Protein AF-A0A4S2TS08-F1 (afdb_monomer_lite)

Secondary structure (DSSP, 8-state):
--HHHHHHHHHHHHHHHHHHHHHHHHHHHHHHHHHHHHHHHHHHHHHHHHHHHHHHHHHHHHHHHIIIIIHHHHHHHHHTS-HHHHHHHHHHHHHHHHHHHHHHHHHHHHHHHHHHHHHHHHHHHHHHHHHHHHIIIIIS-HHHHHHHHHHHHHHHHHHHHHHHHHHHHHHHHHHHHHHHHHHHHH--TTSSPPPPP-----------SSHHHHHHHHTTT-------

Sequence (228 aa):
MTRKDSVRLAAENARESMRHAAEVVAPYAETAKDAAVHYAQEANERLAPKVSYAAGEAARQARTTYDSHLQPRLKAARAHVPPPVDRAATTAVHQTRRVARQAADYTQPRLESALAAAQPMAEEAASRSAAALAALRGQVTAKEVQRLVRKHERRARAGRLLKGIAVAGLVAGAAYAAWKWWDQQSNPDWLVEPPAATEPGRDAESASFDDELAAKENEAGSNGEPQV

Radius of gyration: 40.98 Å; chains: 1; bounding box: 99×108×85 Å

Foldseek 3Di:
DDPVVVVVVVVVVVVVVVVVVCVVCVVVVVVVLVVLVVVVVVVCVVCVVVVVVVVVVVVVVVVVCCVPPVVVVVVVVVVPDDPVVVVVVVVVVVVVVVVVVVVCVVCVVVVVVVVVVCVVVVSVVSVVVVVVVVCVVPPPDPVNVVVVCVVVVVVVVVVVVVVVVVVVVVVVVVVVVVVVVVVCVPDDPPPDDDPDDDDDDDDDDDDDPPPVVVVVVVVPDPPDDDDD

Structure (mmCIF, N/CA/C/O backbone):
data_AF-A0A4S2TS08-F1
#
_entry.id   AF-A0A4S2TS08-F1
#
loop_
_atom_site.group_PDB
_atom_site.id
_atom_site.type_symbol
_atom_site.label_atom_id
_atom_site.label_alt_id
_atom_site.label_comp_id
_atom_site.label_asym_id
_atom_site.label_entity_id
_atom_site.label_seq_id
_atom_site.pdbx_PDB_ins_code
_atom_site.Cartn_x
_atom_site.Cartn_y
_atom_site.Cartn_z
_atom_site.occupancy
_atom_site.B_iso_or_equiv
_atom_site.auth_seq_id
_atom_site.auth_comp_id
_atom_site.auth_asym_id
_atom_site.auth_atom_id
_atom_site.pdbx_PDB_model_num
ATOM 1 N N . MET A 1 1 ? -13.049 26.696 53.168 1.00 49.88 1 MET A N 1
ATOM 2 C CA . MET A 1 1 ? -13.006 25.913 51.911 1.00 49.88 1 MET A CA 1
ATOM 3 C C . MET A 1 1 ? -13.251 26.853 50.748 1.00 49.88 1 MET A C 1
ATOM 5 O O . MET A 1 1 ? -14.256 27.555 50.766 1.00 49.88 1 MET A O 1
ATOM 9 N N . THR A 1 2 ? -12.333 26.931 49.785 1.00 71.69 2 THR A N 1
ATOM 10 C CA . THR A 1 2 ? -12.495 27.813 48.618 1.00 71.69 2 THR A CA 1
ATOM 11 C C . THR A 1 2 ? -13.146 27.056 47.455 1.00 71.69 2 THR A C 1
ATOM 13 O O . THR A 1 2 ? -13.045 25.834 47.367 1.00 71.69 2 THR A O 1
ATOM 16 N N . ARG A 1 3 ? -13.797 27.765 46.517 1.00 65.62 3 ARG A N 1
ATOM 17 C CA . ARG A 1 3 ? -14.370 27.159 45.291 1.00 65.62 3 ARG A CA 1
ATOM 18 C C . ARG A 1 3 ? -13.347 26.374 44.453 1.00 65.62 3 ARG A C 1
ATOM 20 O O . ARG A 1 3 ? -13.743 25.503 43.690 1.00 65.62 3 ARG A O 1
ATOM 27 N N . LYS A 1 4 ? -12.048 26.682 44.551 1.00 76.44 4 LYS A N 1
ATOM 28 C CA . LYS A 1 4 ? -10.994 25.931 43.845 1.00 76.44 4 LYS A CA 1
ATOM 29 C C . LYS A 1 4 ? -10.790 24.541 44.445 1.00 76.44 4 LYS A C 1
ATOM 31 O O . LYS A 1 4 ? -10.584 23.590 43.695 1.00 76.44 4 LYS A O 1
ATOM 36 N N . ASP A 1 5 ? -10.905 24.423 45.764 1.00 74.94 5 ASP A N 1
ATOM 37 C CA . ASP A 1 5 ? -10.703 23.158 46.470 1.00 74.94 5 ASP A CA 1
ATOM 38 C C . ASP A 1 5 ? -11.829 22.171 46.149 1.00 74.94 5 ASP A C 1
ATOM 40 O O . ASP A 1 5 ? -11.564 21.000 45.900 1.00 74.94 5 ASP A O 1
ATOM 44 N N . SER A 1 6 ? -13.077 22.646 46.037 1.00 74.94 6 SER A N 1
ATOM 45 C CA . SER A 1 6 ? -14.214 21.792 45.667 1.00 74.94 6 SER A CA 1
ATOM 46 C C . SER A 1 6 ? -14.142 21.284 44.224 1.00 74.94 6 SER A C 1
ATOM 48 O O . SER A 1 6 ? -14.472 20.129 43.968 1.00 74.94 6 SER A O 1
ATOM 50 N N . VAL A 1 7 ? -13.674 22.107 43.279 1.00 76.81 7 VAL A N 1
ATOM 51 C CA . VAL A 1 7 ? -13.483 21.689 41.877 1.00 76.81 7 VAL A CA 1
ATOM 52 C C . VAL A 1 7 ? -12.367 20.652 41.763 1.00 76.81 7 VAL A C 1
ATOM 54 O O . VAL A 1 7 ? -12.502 19.682 41.019 1.00 76.81 7 VAL A O 1
ATOM 57 N N . ARG A 1 8 ? -11.279 20.824 42.518 1.00 79.44 8 ARG A N 1
ATOM 58 C CA . ARG A 1 8 ? -10.159 19.879 42.521 1.00 79.44 8 ARG A CA 1
ATOM 59 C C . ARG A 1 8 ? -10.557 18.536 43.138 1.00 79.44 8 ARG A C 1
ATOM 61 O O . ARG A 1 8 ? -10.271 17.502 42.547 1.00 79.44 8 ARG A O 1
ATOM 68 N N . LEU A 1 9 ? -11.310 18.566 44.237 1.00 82.25 9 LEU A N 1
ATOM 69 C CA . LEU A 1 9 ? -11.831 17.368 44.897 1.00 82.25 9 LEU A CA 1
ATOM 70 C C . LEU A 1 9 ? -12.859 16.627 44.022 1.00 82.25 9 LEU A C 1
ATOM 72 O O . LEU A 1 9 ? -12.845 15.403 43.936 1.00 82.25 9 LEU A O 1
ATOM 76 N N . ALA A 1 10 ? -13.712 17.362 43.299 1.00 79.62 10 ALA A N 1
ATOM 77 C CA . ALA A 1 10 ? -14.633 16.773 42.328 1.00 79.62 10 ALA A CA 1
ATOM 78 C C . ALA A 1 10 ? -13.895 16.119 41.146 1.00 79.62 10 ALA A C 1
ATOM 80 O O . ALA A 1 10 ? -14.295 15.051 40.686 1.00 79.62 10 ALA A O 1
ATOM 81 N N . ALA A 1 11 ? -12.807 16.730 40.667 1.00 79.75 11 ALA A N 1
ATOM 82 C CA . ALA A 1 11 ? -11.979 16.159 39.606 1.00 79.75 11 ALA A CA 1
ATOM 83 C C . ALA A 1 11 ? -11.215 14.904 40.065 1.00 79.75 11 ALA A C 1
ATOM 85 O O . ALA A 1 11 ? -11.062 13.964 39.285 1.00 79.75 11 ALA A O 1
ATOM 86 N N . GLU A 1 12 ? -10.754 14.870 41.316 1.00 81.94 12 GLU A N 1
ATOM 87 C CA . GLU A 1 12 ? -10.102 13.694 41.905 1.00 81.94 12 GLU A CA 1
ATOM 88 C C . GLU A 1 12 ? -11.093 12.536 42.090 1.00 81.94 12 GLU A C 1
ATOM 90 O O . GLU A 1 12 ? -10.836 11.447 41.577 1.00 81.94 12 GLU A O 1
ATOM 95 N N . ASN A 1 13 ? -12.287 12.789 42.636 1.00 78.31 13 ASN A N 1
ATOM 96 C CA . ASN A 1 13 ? -13.349 11.775 42.734 1.00 78.31 13 ASN A CA 1
ATOM 97 C C . ASN A 1 13 ? -13.824 11.269 41.357 1.00 78.31 13 ASN A C 1
ATOM 99 O O . ASN A 1 13 ? -14.124 10.085 41.174 1.00 78.31 13 ASN A O 1
ATOM 103 N N . ALA A 1 14 ? -13.876 12.146 40.349 1.00 78.38 14 ALA A N 1
ATOM 104 C CA . ALA A 1 14 ? -14.186 11.746 38.977 1.00 78.38 14 ALA A CA 1
ATOM 105 C C . ALA A 1 14 ? -13.101 10.829 38.384 1.00 78.38 14 ALA A C 1
ATOM 107 O O . ALA A 1 14 ? -13.414 9.868 37.686 1.00 78.38 14 ALA A O 1
ATOM 108 N N . ARG A 1 15 ? -11.820 11.080 38.680 1.00 81.25 15 ARG A N 1
ATOM 109 C CA . ARG A 1 15 ? -10.723 10.193 38.255 1.00 81.25 15 ARG A CA 1
ATOM 110 C C . ARG A 1 15 ? -10.761 8.846 38.964 1.00 81.25 15 ARG A C 1
ATOM 112 O O . ARG A 1 15 ? -10.475 7.831 38.334 1.00 81.25 15 ARG A O 1
ATOM 119 N N . GLU A 1 16 ? -11.112 8.832 40.241 1.00 83.69 16 GLU A N 1
ATOM 120 C CA . GLU A 1 16 ? -11.189 7.606 41.033 1.00 83.69 16 GLU A CA 1
ATOM 121 C C . GLU A 1 16 ? -12.351 6.711 40.588 1.00 83.69 16 GLU A C 1
ATOM 123 O O . GLU A 1 16 ? -12.152 5.525 40.334 1.00 83.69 16 GLU A O 1
ATOM 128 N N . SER A 1 17 ? -13.528 7.290 40.331 1.00 75.56 17 SER A N 1
ATOM 129 C CA . SER A 1 17 ? -14.659 6.556 39.740 1.00 75.56 17 SER A CA 1
ATOM 130 C C . SER A 1 17 ? -14.366 6.031 38.329 1.00 75.56 17 SER A C 1
ATOM 132 O O . SER A 1 17 ? -14.765 4.915 38.002 1.00 75.56 17 SER A O 1
ATOM 134 N N . MET A 1 18 ? -13.622 6.778 37.503 1.00 75.31 18 MET A N 1
ATOM 135 C CA . MET A 1 18 ? -13.158 6.288 36.198 1.00 75.31 18 MET A CA 1
ATOM 136 C C . MET A 1 18 ? -12.172 5.123 36.321 1.00 75.31 18 MET A C 1
ATOM 138 O O . MET A 1 18 ? -12.291 4.162 35.565 1.00 75.31 18 MET A O 1
ATOM 142 N N . ARG A 1 19 ? -11.215 5.183 37.258 1.00 82.38 19 ARG A N 1
ATOM 143 C CA . ARG A 1 19 ? -10.290 4.068 37.520 1.00 82.38 19 ARG A CA 1
ATOM 144 C C . ARG A 1 19 ? -11.036 2.827 37.980 1.00 82.38 19 ARG A C 1
ATOM 146 O O . ARG A 1 19 ? -10.820 1.763 37.417 1.00 82.38 19 ARG A O 1
ATOM 153 N N . HIS A 1 20 ? -11.969 2.983 38.912 1.00 78.31 20 HIS A N 1
ATOM 154 C CA . HIS A 1 20 ? -12.740 1.861 39.426 1.00 78.31 20 HIS A CA 1
ATOM 155 C C . HIS A 1 20 ? -13.649 1.245 38.350 1.00 78.31 20 HIS A C 1
ATOM 157 O O . HIS A 1 20 ? -13.726 0.029 38.213 1.00 78.31 20 HIS A O 1
ATOM 163 N N . ALA A 1 21 ? -14.270 2.071 37.501 1.00 75.00 21 ALA A N 1
ATOM 164 C CA . ALA A 1 21 ? -15.015 1.582 36.343 1.00 75.00 21 ALA A CA 1
ATOM 165 C C . ALA A 1 21 ? -14.111 0.853 35.332 1.00 75.00 21 ALA A C 1
ATOM 167 O O . ALA A 1 21 ? -14.523 -0.153 34.759 1.00 75.00 21 ALA A O 1
ATOM 168 N N . ALA A 1 22 ? -12.880 1.327 35.123 1.00 76.50 22 ALA A N 1
ATOM 169 C CA . ALA A 1 22 ? -11.913 0.660 34.258 1.00 76.50 22 ALA A CA 1
ATOM 170 C C . ALA A 1 22 ? -11.452 -0.687 34.835 1.00 76.50 22 ALA A C 1
ATOM 172 O O . ALA A 1 22 ? -11.380 -1.656 34.091 1.00 76.50 22 ALA A O 1
ATOM 173 N N . GLU A 1 23 ? -11.210 -0.778 36.143 1.00 79.75 23 GLU A N 1
ATOM 174 C CA . GLU A 1 23 ? -10.859 -2.029 36.831 1.00 79.75 23 GLU A CA 1
ATOM 175 C C . GLU A 1 23 ? -11.984 -3.069 36.742 1.00 79.75 23 GLU A C 1
ATOM 177 O O . GLU A 1 23 ? -11.724 -4.242 36.490 1.00 79.75 23 GLU A O 1
ATOM 182 N N . VAL A 1 24 ? -13.244 -2.638 36.866 1.00 82.44 24 VAL A N 1
ATOM 183 C CA . VAL A 1 24 ? -14.417 -3.521 36.745 1.00 82.44 24 VAL A CA 1
ATOM 184 C C . VAL A 1 24 ? -14.630 -4.003 35.302 1.00 82.44 24 VAL A C 1
ATOM 186 O O . VAL A 1 24 ? -15.103 -5.119 35.084 1.00 82.44 24 VAL A O 1
ATOM 189 N N . VAL A 1 25 ? -14.278 -3.186 34.304 1.00 75.31 25 VAL A N 1
ATOM 190 C CA . VAL A 1 25 ? -14.441 -3.516 32.875 1.00 75.31 25 VAL A CA 1
ATOM 191 C C . VAL A 1 25 ? -13.228 -4.253 32.296 1.00 75.31 25 VAL A C 1
ATOM 193 O O . VAL A 1 25 ? -13.390 -5.002 31.333 1.00 75.31 25 VAL A O 1
ATOM 196 N N . ALA A 1 26 ? -12.039 -4.104 32.886 1.00 78.38 26 ALA A N 1
ATOM 197 C CA . ALA A 1 26 ? -10.801 -4.753 32.456 1.00 78.38 26 ALA A CA 1
ATOM 198 C C . ALA A 1 26 ? -10.947 -6.260 32.140 1.00 78.38 26 ALA A C 1
ATOM 200 O O . ALA A 1 26 ? -10.594 -6.636 31.021 1.00 78.38 26 ALA A O 1
ATOM 201 N N . PRO A 1 27 ? -11.544 -7.111 33.005 1.00 81.44 27 PRO A N 1
ATOM 202 C CA . PRO A 1 27 ? -11.673 -8.544 32.709 1.00 81.44 27 PRO A CA 1
ATOM 203 C C . PRO A 1 27 ? -12.616 -8.842 31.526 1.00 81.44 27 PRO A C 1
ATOM 205 O O . PRO A 1 27 ? -12.439 -9.816 30.793 1.00 81.44 27 PRO A O 1
ATOM 208 N N . TYR A 1 28 ? -13.611 -7.988 31.280 1.00 69.88 28 TYR A N 1
ATOM 209 C CA . TYR A 1 28 ? -14.512 -8.132 30.132 1.00 69.88 28 TYR A CA 1
ATOM 210 C C . TYR A 1 28 ? -13.878 -7.633 28.829 1.00 69.88 28 TYR A C 1
ATOM 212 O O . TYR A 1 28 ? -14.127 -8.187 27.759 1.00 69.88 28 TYR A O 1
ATOM 220 N N . ALA A 1 29 ? -13.040 -6.599 28.905 1.00 76.12 29 ALA A N 1
ATOM 221 C CA . ALA A 1 29 ? -12.264 -6.132 27.763 1.00 76.12 29 ALA A CA 1
ATOM 222 C C . ALA A 1 29 ? -11.203 -7.165 27.343 1.00 76.12 29 ALA A C 1
ATOM 224 O O . ALA A 1 29 ? -10.996 -7.375 26.149 1.00 76.12 29 ALA A O 1
ATOM 225 N N . GLU A 1 30 ? -10.581 -7.838 28.313 1.00 75.88 30 GLU A N 1
ATOM 226 C CA . GLU A 1 30 ? -9.600 -8.903 28.088 1.00 75.88 30 GLU A CA 1
ATOM 227 C C . GLU A 1 30 ? -10.233 -10.122 27.398 1.00 75.88 30 GLU A C 1
ATOM 229 O O . GLU A 1 30 ? -9.793 -10.523 26.324 1.00 75.88 30 GLU A O 1
ATOM 234 N N . THR A 1 31 ? -11.365 -10.621 27.904 1.00 77.94 31 THR A N 1
ATOM 235 C CA . THR A 1 31 ? -12.089 -11.742 27.266 1.00 77.94 31 THR A CA 1
ATOM 236 C C . THR A 1 31 ? -12.602 -11.416 25.857 1.00 77.94 31 THR A C 1
ATOM 238 O O . THR A 1 31 ? -12.563 -12.265 24.962 1.00 77.94 31 THR A O 1
ATOM 241 N N . ALA A 1 32 ? -13.049 -10.180 25.612 1.00 74.50 32 ALA A N 1
ATOM 242 C CA . ALA A 1 32 ? -13.428 -9.734 24.271 1.00 74.50 32 ALA A CA 1
ATOM 243 C C . ALA A 1 32 ? -12.223 -9.658 23.315 1.00 74.50 32 ALA A C 1
ATOM 245 O O . ALA A 1 32 ? -12.359 -9.964 22.126 1.00 74.50 32 ALA A O 1
ATOM 246 N N . L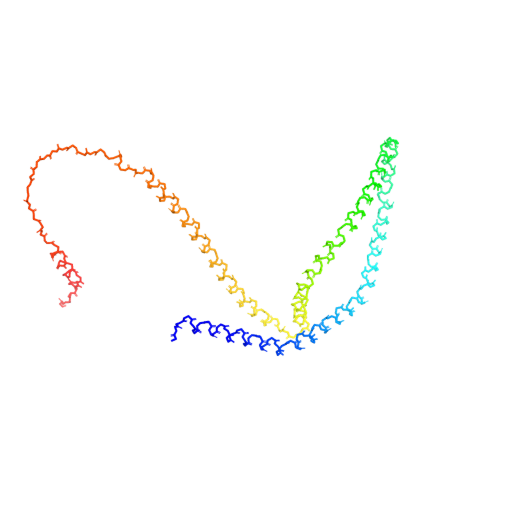YS A 1 33 ? -11.044 -9.274 23.824 1.00 73.25 33 LYS A N 1
ATOM 247 C CA . LYS A 1 33 ? -9.791 -9.258 23.061 1.00 73.25 33 LYS A CA 1
ATOM 248 C C . LYS A 1 33 ? -9.381 -10.671 22.659 1.00 73.25 33 LYS A C 1
ATOM 250 O O . LYS A 1 33 ? -9.111 -10.895 21.480 1.00 73.25 33 LYS A O 1
ATOM 255 N N . ASP A 1 34 ? -9.417 -11.620 23.587 1.00 79.69 34 ASP A N 1
ATOM 256 C CA . ASP A 1 34 ? -9.055 -13.014 23.314 1.00 79.69 34 ASP A CA 1
ATOM 257 C C . ASP A 1 34 ? -9.964 -13.640 22.251 1.00 79.69 34 ASP A C 1
ATOM 259 O O . ASP A 1 34 ? -9.485 -14.272 21.306 1.00 79.69 34 ASP A O 1
ATOM 263 N N . ALA A 1 35 ? -11.274 -13.381 22.326 1.00 75.12 35 ALA A N 1
ATOM 264 C CA . ALA A 1 35 ? -12.217 -13.821 21.302 1.00 75.12 35 ALA A CA 1
ATOM 265 C C . ALA A 1 35 ? -11.907 -13.202 19.927 1.00 75.12 35 ALA A C 1
ATOM 267 O O . ALA A 1 35 ? -11.942 -13.894 18.908 1.00 75.12 35 ALA A O 1
ATOM 268 N N . ALA A 1 36 ? -11.574 -11.909 19.874 1.00 73.94 36 ALA A N 1
ATOM 269 C CA . ALA A 1 36 ? -11.224 -11.236 18.625 1.00 73.94 36 ALA A CA 1
ATOM 270 C C . ALA A 1 36 ? -9.938 -11.800 18.000 1.00 73.94 36 ALA A C 1
ATOM 272 O O . ALA A 1 36 ? -9.902 -12.031 16.789 1.00 73.94 36 ALA A O 1
ATOM 273 N N . VAL A 1 37 ? -8.909 -12.063 18.813 1.00 83.94 37 VAL A N 1
ATOM 274 C CA . VAL A 1 37 ? -7.661 -12.697 18.362 1.00 83.94 37 VAL A CA 1
ATOM 275 C C . VAL A 1 37 ? -7.942 -14.097 17.818 1.00 83.94 37 VAL A C 1
ATOM 277 O O . VAL A 1 37 ? -7.502 -14.412 16.712 1.00 83.94 37 VAL A O 1
ATOM 280 N N . HIS A 1 38 ? -8.741 -14.893 18.532 1.00 78.12 38 HIS A N 1
ATOM 281 C CA . HIS A 1 38 ? -9.121 -16.240 18.110 1.00 78.12 38 HIS A CA 1
ATOM 282 C C . HIS A 1 38 ? -9.841 -16.238 16.750 1.00 78.12 38 HIS A C 1
ATOM 284 O O . HIS A 1 38 ? -9.455 -16.962 15.832 1.00 78.12 38 HIS A O 1
ATOM 290 N N . TYR A 1 39 ? -10.850 -15.378 16.565 1.00 77.38 39 TYR A N 1
ATOM 291 C CA . TYR A 1 39 ? -11.568 -15.296 15.287 1.00 77.38 39 TYR A CA 1
ATOM 292 C C . TYR A 1 39 ? -10.708 -14.746 14.144 1.00 77.38 39 TYR A C 1
ATOM 294 O O . TYR A 1 39 ? -10.875 -15.160 12.995 1.00 77.38 39 TYR A O 1
ATOM 302 N N . ALA A 1 40 ? -9.787 -13.823 14.430 1.00 81.50 40 ALA A N 1
ATOM 303 C CA . ALA A 1 40 ? -8.856 -13.312 13.429 1.00 81.50 40 ALA A CA 1
ATOM 304 C C . ALA A 1 40 ? -7.872 -14.396 12.962 1.00 81.50 40 ALA A C 1
ATOM 306 O O . ALA A 1 40 ? -7.597 -14.498 11.765 1.00 81.50 40 ALA A O 1
ATOM 307 N N . GLN A 1 41 ? -7.377 -15.226 13.885 1.00 83.75 41 GLN A N 1
ATOM 308 C CA . GLN A 1 41 ? -6.526 -16.373 13.567 1.00 83.75 41 GLN A CA 1
ATOM 309 C C . GLN A 1 41 ? -7.280 -17.401 12.719 1.00 83.75 41 GLN A C 1
ATOM 311 O O . GLN A 1 41 ? -6.810 -17.733 11.633 1.00 83.75 41 GLN A O 1
ATOM 316 N N . GLU A 1 42 ? -8.492 -17.798 13.118 1.00 88.56 42 GLU A N 1
ATOM 317 C CA . GLU A 1 42 ? -9.312 -18.752 12.354 1.00 88.56 42 GLU A CA 1
ATOM 318 C C . GLU A 1 42 ? -9.642 -18.230 10.940 1.00 88.56 42 GLU A C 1
ATOM 320 O O . GLU A 1 42 ? -9.620 -18.969 9.948 1.00 88.56 42 GLU A O 1
ATOM 325 N N . ALA A 1 43 ? -9.921 -16.928 10.811 1.00 85.19 43 ALA A N 1
ATOM 326 C CA . ALA A 1 43 ? -10.135 -16.297 9.514 1.00 85.19 43 ALA A CA 1
ATOM 327 C C . ALA A 1 43 ? -8.864 -16.324 8.654 1.00 85.19 43 ALA A C 1
ATOM 329 O O . ALA A 1 43 ? -8.931 -16.671 7.471 1.00 85.19 43 ALA A O 1
ATOM 330 N N . ASN A 1 44 ? -7.708 -15.998 9.237 1.00 83.94 44 ASN A N 1
ATOM 331 C CA . ASN A 1 44 ? -6.428 -16.042 8.540 1.00 83.94 44 ASN A CA 1
ATOM 332 C C . ASN A 1 44 ? -6.066 -17.460 8.103 1.00 83.94 44 ASN A C 1
ATOM 334 O O . ASN A 1 44 ? -5.665 -17.637 6.960 1.00 83.94 44 ASN A O 1
ATOM 338 N N . GLU A 1 45 ? -6.271 -18.478 8.932 1.00 91.75 45 GLU A N 1
ATOM 339 C CA . GLU A 1 45 ? -6.010 -19.875 8.565 1.00 91.75 45 GLU A CA 1
ATOM 340 C C . GLU A 1 45 ? -6.831 -20.319 7.347 1.00 91.75 45 GLU A C 1
ATOM 342 O O . GLU A 1 45 ? -6.329 -21.020 6.466 1.00 91.75 45 GLU A O 1
ATOM 347 N N . ARG A 1 46 ? -8.082 -19.856 7.235 1.00 90.44 46 ARG A N 1
ATOM 348 C CA . ARG A 1 46 ? -8.951 -20.170 6.087 1.00 90.44 46 ARG A CA 1
ATOM 349 C C . ARG A 1 46 ? -8.648 -19.345 4.840 1.00 90.44 46 ARG A C 1
ATOM 351 O O . ARG A 1 46 ? -8.882 -19.816 3.722 1.00 90.44 46 ARG A O 1
ATOM 358 N N . LEU A 1 47 ? -8.198 -18.103 5.010 1.00 90.50 47 LEU A N 1
ATOM 359 C CA . LEU A 1 47 ? -7.985 -17.163 3.907 1.00 90.50 47 LEU A CA 1
ATOM 360 C C . LEU A 1 47 ? -6.556 -17.194 3.367 1.00 90.50 47 LEU A C 1
ATOM 362 O O . LEU A 1 47 ? -6.383 -17.086 2.154 1.00 90.50 47 LEU A O 1
ATOM 366 N N . ALA A 1 48 ? -5.550 -17.403 4.215 1.00 90.12 48 ALA A N 1
ATOM 367 C CA . ALA A 1 48 ? -4.142 -17.464 3.836 1.00 90.12 48 ALA A CA 1
ATOM 368 C C . ALA A 1 48 ? -3.869 -18.386 2.633 1.00 90.12 48 ALA A C 1
ATOM 370 O O . ALA A 1 48 ? -3.254 -17.910 1.674 1.00 90.12 48 ALA A O 1
ATOM 371 N N . PRO A 1 49 ? -4.359 -19.646 2.586 1.00 91.31 49 PRO A N 1
ATOM 372 C CA . PRO A 1 49 ? -4.116 -20.513 1.434 1.00 91.31 49 PRO A CA 1
ATOM 373 C C . PRO A 1 49 ? -4.840 -20.042 0.165 1.00 91.31 49 PRO A C 1
ATOM 375 O O . PRO A 1 49 ? -4.345 -20.236 -0.942 1.00 91.31 49 PRO A O 1
ATOM 378 N N . LYS A 1 50 ? -6.003 -19.391 0.292 1.00 92.56 50 LYS A N 1
ATOM 379 C CA . LYS A 1 50 ? -6.744 -18.865 -0.867 1.00 92.56 50 LYS A CA 1
ATOM 380 C C . LYS A 1 50 ? -6.055 -17.646 -1.460 1.00 92.56 50 LYS A C 1
ATOM 382 O O . LYS A 1 50 ? -5.975 -17.519 -2.678 1.00 92.56 50 LYS A O 1
ATOM 387 N N . VAL A 1 51 ? -5.551 -16.763 -0.601 1.00 93.50 51 VAL A N 1
ATOM 388 C CA . VAL A 1 51 ? -4.815 -15.568 -1.017 1.00 93.50 51 VAL A CA 1
ATOM 389 C C . VAL A 1 51 ? -3.484 -15.961 -1.647 1.00 93.50 51 VAL A C 1
ATOM 391 O O . VAL A 1 51 ? -3.154 -15.437 -2.707 1.00 93.50 51 VAL A O 1
ATOM 394 N N . SER A 1 52 ? -2.747 -16.910 -1.064 1.00 91.00 52 SER A N 1
ATOM 395 C CA . SER A 1 52 ? -1.487 -17.385 -1.649 1.00 91.00 52 SER A CA 1
ATOM 396 C C . SER A 1 52 ? -1.706 -18.074 -2.997 1.00 91.00 52 SER A C 1
ATOM 398 O O . SER A 1 52 ? -0.962 -17.811 -3.941 1.00 91.00 52 SER A O 1
ATOM 400 N N . TYR A 1 53 ? -2.766 -18.878 -3.125 1.00 93.44 53 TYR A N 1
ATOM 401 C CA . TYR A 1 53 ? -3.159 -19.483 -4.394 1.00 93.44 53 TYR A CA 1
ATOM 402 C C . TYR A 1 53 ? -3.524 -18.425 -5.443 1.00 93.44 53 TYR A C 1
ATOM 404 O O . TYR A 1 53 ? -2.965 -18.427 -6.537 1.00 93.44 53 TYR A O 1
ATOM 412 N N . ALA A 1 54 ? -4.402 -17.476 -5.102 1.00 93.88 54 ALA A N 1
ATOM 413 C CA . ALA A 1 54 ? -4.809 -16.402 -6.007 1.00 93.88 54 ALA A CA 1
ATOM 414 C C . ALA A 1 54 ? -3.623 -15.519 -6.426 1.00 93.88 54 ALA A C 1
ATOM 416 O O . ALA A 1 54 ? -3.505 -15.154 -7.594 1.00 93.88 54 ALA A O 1
ATOM 417 N N . ALA A 1 55 ? -2.711 -15.217 -5.498 1.00 93.12 55 ALA A N 1
ATOM 418 C CA . ALA A 1 55 ? -1.479 -14.496 -5.793 1.00 93.12 55 ALA A CA 1
ATOM 419 C C . ALA A 1 55 ? -0.561 -15.299 -6.728 1.00 93.12 55 ALA A C 1
ATOM 421 O O . ALA A 1 55 ? 0.011 -14.738 -7.663 1.00 93.12 55 ALA A O 1
ATOM 422 N N . GLY A 1 56 ? -0.447 -16.613 -6.514 1.00 94.56 56 GLY A N 1
ATOM 423 C CA . GLY A 1 56 ? 0.306 -17.516 -7.382 1.00 94.56 56 GLY A CA 1
ATOM 424 C C . GLY A 1 56 ? -0.254 -17.565 -8.803 1.00 94.56 56 GLY A C 1
ATOM 425 O O . GLY A 1 56 ? 0.501 -17.446 -9.769 1.00 94.56 56 GLY A O 1
ATOM 426 N N . GLU A 1 57 ? -1.573 -17.670 -8.941 1.00 94.25 57 GLU A N 1
ATOM 427 C CA . GLU A 1 57 ? -2.253 -17.654 -10.238 1.00 94.25 57 GLU A CA 1
ATOM 428 C C . GLU A 1 57 ? -2.117 -16.296 -10.938 1.00 94.25 57 GLU A C 1
ATOM 430 O O . GLU A 1 57 ? -1.747 -16.247 -12.111 1.00 94.25 57 GLU A O 1
ATOM 435 N N . ALA A 1 58 ? -2.279 -15.183 -10.218 1.00 94.44 58 ALA A N 1
ATOM 436 C CA . ALA A 1 58 ? -2.047 -13.847 -10.768 1.00 94.44 58 ALA A CA 1
ATOM 437 C C . ALA A 1 58 ? -0.598 -13.666 -11.254 1.00 94.44 58 ALA A C 1
ATOM 439 O O . ALA A 1 58 ? -0.361 -13.108 -12.327 1.00 94.44 58 ALA A O 1
ATOM 440 N N . ALA A 1 59 ? 0.386 -14.185 -10.513 1.00 94.12 59 ALA A N 1
ATOM 441 C CA . ALA A 1 59 ? 1.787 -14.155 -10.923 1.00 94.12 59 ALA A CA 1
ATOM 442 C C . ALA A 1 59 ? 2.038 -14.998 -12.186 1.00 94.12 59 ALA A C 1
ATOM 444 O O . ALA A 1 59 ? 2.765 -14.570 -13.087 1.00 94.12 59 ALA A O 1
ATOM 445 N N . ARG A 1 60 ? 1.412 -16.177 -12.291 1.00 95.25 60 ARG A N 1
ATOM 446 C CA . ARG A 1 60 ? 1.467 -17.020 -13.498 1.00 95.25 60 ARG A CA 1
ATOM 447 C C . ARG A 1 60 ? 0.822 -16.328 -14.695 1.00 95.25 60 ARG A C 1
ATOM 449 O O . ARG A 1 60 ? 1.395 -16.335 -15.784 1.00 95.25 60 ARG A O 1
ATOM 456 N N . GLN A 1 61 ? -0.318 -15.677 -14.497 1.00 94.81 61 GLN A N 1
ATOM 457 C CA . GLN A 1 61 ? -0.996 -14.915 -15.541 1.00 94.81 61 GLN A CA 1
ATOM 458 C C . GLN A 1 61 ? -0.160 -13.715 -16.005 1.00 94.81 61 GLN A C 1
ATOM 460 O O . GLN A 1 61 ? -0.007 -13.482 -17.204 1.00 94.81 61 GLN A O 1
ATOM 465 N N . ALA A 1 62 ? 0.449 -12.979 -15.075 1.00 94.75 62 ALA A N 1
ATOM 466 C CA . ALA A 1 62 ? 1.352 -11.884 -15.413 1.00 94.75 62 ALA A CA 1
ATOM 467 C C . ALA A 1 62 ? 2.557 -12.385 -16.224 1.00 94.75 62 ALA A C 1
ATOM 469 O O . ALA A 1 62 ? 2.939 -11.761 -17.214 1.00 94.75 62 ALA A O 1
ATOM 470 N N . ARG A 1 63 ? 3.118 -13.542 -15.852 1.00 95.31 63 ARG A N 1
ATOM 471 C CA . ARG A 1 63 ? 4.236 -14.159 -16.573 1.00 95.31 63 ARG A CA 1
ATOM 472 C C . ARG A 1 63 ? 3.848 -14.604 -17.980 1.00 95.31 63 ARG A C 1
ATOM 474 O O . ARG A 1 63 ? 4.533 -14.249 -18.926 1.00 95.31 63 ARG A O 1
ATOM 481 N N . THR A 1 64 ? 2.730 -15.304 -18.139 1.00 96.06 64 THR A N 1
ATOM 482 C CA . THR A 1 64 ? 2.241 -15.725 -19.466 1.00 96.06 64 THR A CA 1
ATOM 483 C C . THR A 1 64 ? 1.916 -14.530 -20.366 1.00 96.06 64 THR A C 1
ATOM 485 O O . THR A 1 64 ? 2.240 -14.542 -21.553 1.00 96.06 64 THR A O 1
ATOM 488 N N . THR A 1 65 ? 1.355 -13.455 -19.805 1.00 94.19 65 THR A N 1
ATOM 489 C CA . THR A 1 65 ? 1.109 -12.192 -20.527 1.00 94.19 65 THR A CA 1
ATOM 490 C C . THR A 1 65 ? 2.422 -11.519 -20.941 1.00 94.19 65 THR A C 1
ATOM 492 O O . THR A 1 65 ? 2.552 -11.026 -22.062 1.00 94.19 65 THR A O 1
ATOM 495 N N . TYR A 1 66 ? 3.422 -11.520 -20.057 1.00 95.69 66 TYR A N 1
ATOM 496 C CA . TYR A 1 66 ? 4.755 -11.009 -20.363 1.00 95.69 66 TYR A CA 1
ATOM 497 C C . TYR A 1 66 ? 5.424 -11.817 -21.482 1.00 95.69 66 TYR A C 1
ATOM 499 O O . TYR A 1 66 ? 5.879 -11.230 -22.464 1.00 95.69 66 TYR A O 1
ATOM 507 N N . ASP A 1 67 ? 5.439 -13.144 -21.365 1.00 95.88 67 ASP A N 1
ATOM 508 C CA . ASP A 1 67 ? 6.099 -14.045 -22.312 1.00 95.88 67 ASP A CA 1
ATOM 509 C C . ASP A 1 67 ? 5.445 -13.968 -23.708 1.00 95.88 67 ASP A C 1
ATOM 511 O O . ASP A 1 67 ? 6.137 -13.948 -24.726 1.00 95.88 67 ASP A O 1
ATOM 515 N N . SER A 1 68 ? 4.114 -13.847 -23.775 1.00 95.62 68 SER A N 1
ATOM 516 C CA . SER A 1 68 ? 3.371 -13.773 -25.044 1.00 95.62 68 SER A CA 1
ATOM 517 C C . SER A 1 68 ? 3.449 -12.409 -25.733 1.00 95.62 68 SER A C 1
ATOM 519 O O . SER A 1 68 ? 3.611 -12.348 -26.953 1.00 95.62 68 SER A O 1
ATOM 521 N N . HIS A 1 69 ? 3.344 -11.304 -24.989 1.00 93.69 69 HIS A N 1
ATOM 522 C CA . HIS A 1 69 ? 3.194 -9.974 -25.592 1.00 93.69 69 HIS A CA 1
ATOM 523 C C . HIS A 1 69 ? 4.425 -9.080 -25.452 1.00 93.69 69 HIS A C 1
ATOM 525 O O . HIS A 1 69 ? 4.752 -8.329 -26.375 1.00 93.69 69 HIS A O 1
ATOM 531 N N . LEU A 1 70 ? 5.109 -9.128 -24.309 1.00 94.25 70 LEU A N 1
ATOM 532 C CA . LEU A 1 70 ? 6.197 -8.199 -24.002 1.00 94.25 70 LEU A CA 1
ATOM 533 C C . LEU A 1 70 ? 7.551 -8.750 -24.435 1.00 94.25 70 LEU A C 1
ATOM 535 O O . LEU A 1 70 ? 8.326 -8.028 -25.060 1.00 94.25 70 LEU A O 1
ATOM 539 N N . GLN A 1 71 ? 7.823 -10.028 -24.177 1.00 94.88 71 GLN A N 1
ATOM 540 C CA . GLN A 1 71 ? 9.084 -10.671 -24.531 1.00 94.88 71 GLN A CA 1
ATOM 541 C C . GLN A 1 71 ? 9.439 -10.580 -26.030 1.00 94.88 71 GLN A C 1
ATOM 543 O O . GLN A 1 71 ? 10.575 -10.187 -26.322 1.00 94.88 71 GLN A O 1
ATOM 548 N N . PRO A 1 72 ? 8.544 -10.868 -27.003 1.00 94.81 72 PRO A N 1
ATOM 549 C CA . PRO A 1 72 ? 8.898 -10.757 -28.421 1.00 94.81 72 PRO A CA 1
ATOM 550 C C . PRO A 1 72 ? 9.198 -9.312 -28.835 1.00 94.81 72 PRO A C 1
ATOM 552 O O . PRO A 1 72 ? 10.152 -9.070 -29.576 1.00 94.81 72 PRO A O 1
ATOM 555 N N . ARG A 1 73 ? 8.448 -8.337 -28.303 1.00 92.62 73 ARG A N 1
ATOM 556 C CA . ARG A 1 73 ? 8.683 -6.905 -28.554 1.00 92.62 73 ARG A CA 1
ATOM 557 C C . ARG A 1 73 ? 10.019 -6.446 -27.978 1.00 92.62 73 ARG A C 1
ATOM 559 O O . ARG A 1 73 ? 10.763 -5.730 -28.642 1.00 92.62 73 ARG A O 1
ATOM 566 N N . LEU A 1 74 ? 10.356 -6.909 -26.776 1.00 90.62 74 LEU A N 1
ATOM 567 C CA . LEU A 1 74 ? 11.626 -6.598 -26.127 1.00 90.62 74 LEU A CA 1
ATOM 568 C C . LEU A 1 74 ? 12.810 -7.208 -26.887 1.00 90.62 74 LEU A C 1
ATOM 570 O O . LEU A 1 74 ? 13.839 -6.558 -27.048 1.00 90.62 74 LEU A O 1
ATOM 574 N N . LYS A 1 75 ? 12.658 -8.436 -27.402 1.00 91.44 75 LYS A N 1
ATOM 575 C CA . LYS A 1 75 ? 13.669 -9.101 -28.236 1.00 91.44 75 LYS A CA 1
ATOM 576 C C . LYS A 1 75 ? 13.894 -8.354 -29.553 1.00 91.44 75 LYS A C 1
ATOM 578 O O . LYS A 1 75 ? 15.043 -8.146 -29.933 1.00 91.44 75 LYS A O 1
ATOM 583 N N . ALA A 1 76 ? 12.819 -7.918 -30.213 1.00 92.50 76 ALA A N 1
ATOM 584 C CA . ALA A 1 76 ? 12.904 -7.114 -31.431 1.00 92.50 76 ALA A CA 1
ATOM 585 C C . ALA A 1 76 ? 13.595 -5.764 -31.177 1.00 92.50 76 ALA A C 1
ATOM 587 O O . ALA A 1 76 ? 14.488 -5.383 -31.931 1.00 92.50 76 ALA A O 1
ATOM 588 N N . ALA A 1 77 ? 13.255 -5.078 -30.081 1.00 88.94 77 ALA A N 1
ATOM 589 C CA . ALA A 1 77 ? 13.928 -3.843 -29.686 1.00 88.94 77 ALA A CA 1
ATOM 590 C C . ALA A 1 77 ? 15.422 -4.081 -29.408 1.00 88.94 77 ALA A C 1
ATOM 592 O O . ALA A 1 77 ? 16.267 -3.370 -29.941 1.00 88.94 77 ALA A O 1
ATOM 593 N N . ARG A 1 78 ? 15.763 -5.131 -28.650 1.00 89.25 78 ARG A N 1
ATOM 594 C CA . ARG A 1 78 ? 17.150 -5.460 -28.282 1.00 89.25 78 ARG A CA 1
ATOM 595 C C . ARG A 1 78 ? 18.034 -5.797 -29.485 1.00 89.25 78 ARG A C 1
ATOM 597 O O . ARG A 1 78 ? 19.220 -5.503 -29.440 1.00 89.25 78 ARG A O 1
ATOM 604 N N . ALA A 1 79 ? 17.471 -6.346 -30.564 1.00 90.81 79 ALA A N 1
ATOM 605 C CA . ALA A 1 79 ? 18.209 -6.600 -31.805 1.00 90.81 79 ALA A CA 1
ATOM 606 C C . ALA A 1 79 ? 18.749 -5.317 -32.471 1.00 90.81 79 ALA A C 1
ATOM 608 O O . ALA A 1 79 ? 19.730 -5.381 -33.204 1.00 90.81 79 ALA A O 1
ATOM 609 N N . HIS A 1 80 ? 18.137 -4.162 -32.191 1.00 91.56 80 HIS A N 1
ATOM 610 C CA . HIS A 1 80 ? 18.525 -2.862 -32.744 1.00 91.56 80 HIS A CA 1
ATOM 611 C C . HIS A 1 80 ? 19.348 -2.012 -31.760 1.00 91.56 80 HIS A C 1
ATOM 613 O O . HIS A 1 80 ? 19.741 -0.895 -32.089 1.00 91.56 80 HIS A O 1
ATOM 619 N N . VAL A 1 81 ? 19.607 -2.511 -30.546 1.00 90.44 81 VAL A N 1
ATOM 620 C CA . VAL A 1 81 ? 20.353 -1.778 -29.516 1.00 90.44 81 VAL A CA 1
ATOM 621 C C . VAL A 1 81 ? 21.844 -2.118 -29.613 1.00 90.44 81 VAL A C 1
ATOM 623 O O . VAL A 1 81 ? 22.200 -3.298 -29.617 1.00 90.44 81 VAL A O 1
ATOM 626 N N . PRO A 1 82 ? 22.745 -1.117 -29.628 1.00 92.44 82 PRO A N 1
ATOM 627 C CA . PRO A 1 82 ? 24.180 -1.363 -29.578 1.00 92.44 82 PRO A CA 1
ATOM 628 C C . PRO A 1 82 ? 24.580 -2.192 -28.337 1.00 92.44 82 PRO A C 1
ATOM 630 O O . PRO A 1 82 ? 24.179 -1.848 -27.220 1.00 92.44 82 PRO A O 1
ATOM 633 N N . PRO A 1 83 ? 25.446 -3.218 -28.475 1.00 88.12 83 PRO A N 1
ATOM 634 C CA . PRO A 1 83 ? 25.893 -4.060 -27.361 1.00 88.12 83 PRO A CA 1
ATOM 635 C C . PRO A 1 83 ? 26.395 -3.329 -26.097 1.00 88.12 83 PRO A C 1
ATOM 637 O O . PRO A 1 83 ? 26.104 -3.810 -24.998 1.00 88.12 83 PRO A O 1
ATOM 640 N N . PRO A 1 84 ? 27.128 -2.193 -26.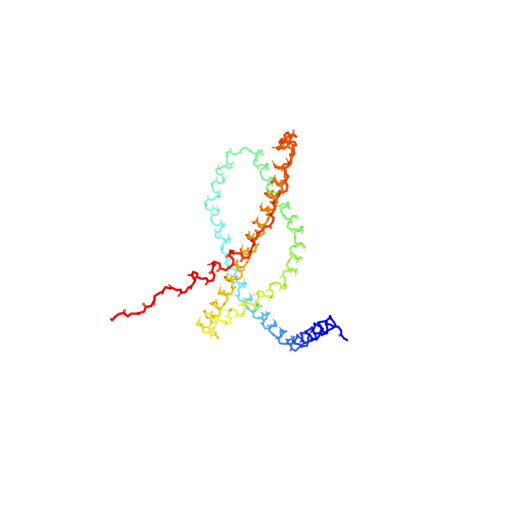167 1.00 90.56 84 PRO A N 1
ATOM 641 C CA . PRO A 1 84 ? 27.553 -1.492 -24.952 1.00 90.56 84 PRO A CA 1
ATOM 642 C C . PRO A 1 84 ? 26.382 -0.882 -24.16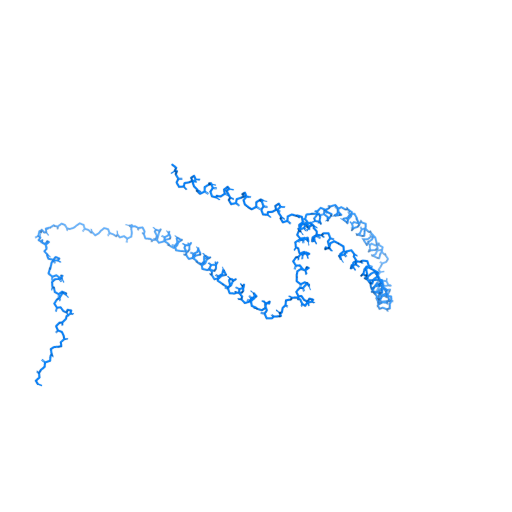7 1.00 90.56 84 PRO A C 1
ATOM 644 O O . PRO A 1 84 ? 26.417 -0.880 -22.938 1.00 90.56 84 PRO A O 1
ATOM 647 N N . VAL A 1 85 ? 25.326 -0.428 -24.851 1.00 92.00 85 VAL A N 1
ATOM 648 C CA . VAL A 1 85 ? 24.131 0.151 -24.210 1.00 92.00 85 VAL A CA 1
ATOM 649 C C . VAL A 1 85 ? 23.345 -0.934 -23.474 1.00 92.00 85 VAL A C 1
ATOM 651 O O . VAL A 1 85 ? 22.931 -0.736 -22.336 1.00 92.00 85 VAL A O 1
ATOM 654 N N . ASP A 1 86 ? 23.211 -2.114 -24.076 1.00 90.44 86 ASP A N 1
ATOM 655 C CA . ASP A 1 86 ? 22.542 -3.261 -23.456 1.00 90.44 86 ASP A CA 1
ATOM 656 C C . ASP A 1 86 ? 23.291 -3.781 -22.208 1.00 90.44 86 ASP A C 1
ATOM 658 O O . ASP A 1 86 ? 22.693 -4.081 -21.170 1.00 90.44 86 ASP A O 1
ATOM 662 N N . ARG A 1 87 ? 24.631 -3.814 -22.253 1.00 91.12 87 ARG A N 1
ATOM 663 C CA . ARG A 1 87 ? 25.471 -4.149 -21.085 1.00 91.12 87 ARG A CA 1
ATOM 664 C C . ARG A 1 87 ? 25.358 -3.111 -19.967 1.00 91.12 87 ARG A C 1
ATOM 666 O O . ARG A 1 87 ? 25.274 -3.481 -18.795 1.00 91.12 87 ARG A O 1
ATOM 673 N N . ALA A 1 88 ? 25.323 -1.825 -20.309 1.00 93.88 88 ALA A N 1
ATOM 674 C CA . ALA A 1 88 ? 25.108 -0.762 -19.332 1.00 93.88 88 ALA A CA 1
ATOM 675 C C . ALA A 1 88 ? 23.717 -0.872 -18.686 1.00 93.88 88 ALA A C 1
ATOM 677 O O . ALA A 1 88 ? 23.604 -0.828 -17.462 1.00 93.88 88 ALA A O 1
ATOM 678 N N . ALA A 1 89 ? 22.671 -1.108 -19.485 1.00 91.38 89 ALA A N 1
ATOM 679 C CA . ALA A 1 89 ? 21.302 -1.268 -19.001 1.00 91.38 89 ALA A CA 1
ATOM 680 C C . ALA A 1 89 ? 21.151 -2.481 -18.068 1.00 91.38 89 ALA A C 1
ATOM 682 O O . ALA A 1 89 ? 20.583 -2.369 -16.981 1.00 91.38 89 ALA A O 1
ATOM 683 N N . THR A 1 90 ? 21.703 -3.636 -18.446 1.00 92.00 90 THR A N 1
ATOM 684 C CA . THR A 1 90 ? 21.689 -4.839 -17.594 1.00 92.00 90 THR A CA 1
ATOM 685 C C . THR A 1 90 ? 22.452 -4.620 -16.288 1.00 92.00 90 THR A C 1
ATOM 687 O O . THR A 1 90 ? 21.943 -4.962 -15.219 1.00 92.00 90 THR A O 1
ATOM 690 N N . THR A 1 91 ? 23.621 -3.976 -16.338 1.00 94.00 91 THR A N 1
ATOM 691 C CA . THR A 1 91 ? 24.404 -3.636 -15.138 1.00 94.00 91 THR A CA 1
ATOM 692 C C . THR A 1 91 ? 23.643 -2.678 -14.221 1.00 94.00 91 THR A C 1
ATOM 694 O O . THR A 1 91 ? 23.584 -2.911 -13.012 1.00 94.00 91 THR A O 1
ATOM 697 N N . ALA A 1 92 ? 22.988 -1.659 -14.783 1.00 95.00 92 ALA A N 1
ATOM 698 C CA . ALA A 1 92 ? 22.158 -0.724 -14.031 1.00 95.00 92 ALA A CA 1
ATOM 699 C C . ALA A 1 92 ? 20.994 -1.444 -13.331 1.00 95.00 92 ALA A C 1
ATOM 701 O O . ALA A 1 92 ? 20.792 -1.254 -12.136 1.00 95.00 92 ALA A O 1
ATOM 702 N N . VAL A 1 93 ? 20.284 -2.345 -14.022 1.00 94.81 93 VAL A N 1
ATOM 703 C CA . VAL A 1 93 ? 19.205 -3.155 -13.422 1.00 94.81 93 VAL A CA 1
ATOM 704 C C . VAL A 1 93 ? 19.722 -4.043 -12.286 1.00 94.81 93 VAL A C 1
ATOM 706 O O . VAL A 1 93 ? 19.057 -4.206 -11.261 1.00 94.81 93 VAL A O 1
ATOM 709 N N . HIS A 1 94 ? 20.911 -4.630 -12.430 1.00 96.06 94 HIS A N 1
ATOM 710 C CA . HIS A 1 94 ? 21.513 -5.415 -11.354 1.00 96.06 94 HIS A CA 1
ATOM 711 C C . HIS A 1 94 ? 21.866 -4.554 -10.138 1.00 96.06 94 HIS A C 1
ATOM 713 O O . HIS A 1 94 ? 21.603 -4.963 -9.006 1.00 96.06 94 HIS A O 1
ATOM 719 N N . GLN A 1 95 ? 22.420 -3.361 -10.355 1.00 96.00 95 GLN A N 1
ATOM 720 C CA . GLN A 1 95 ? 22.744 -2.424 -9.281 1.00 96.00 95 GLN A CA 1
ATOM 721 C C . GLN A 1 95 ? 21.485 -1.916 -8.575 1.00 96.00 95 GLN A C 1
ATOM 723 O O . GLN A 1 95 ? 21.422 -1.979 -7.349 1.00 96.00 95 GLN A O 1
ATOM 728 N N . THR A 1 96 ? 20.446 -1.512 -9.314 1.00 94.06 96 THR A N 1
ATOM 729 C CA . THR A 1 96 ? 19.187 -1.053 -8.708 1.00 94.06 96 THR A CA 1
ATOM 730 C C . THR A 1 96 ? 18.518 -2.150 -7.891 1.00 94.06 96 THR A C 1
ATOM 732 O O . THR A 1 96 ? 18.055 -1.882 -6.788 1.00 94.06 96 THR A O 1
ATOM 735 N N . ARG A 1 97 ? 18.540 -3.409 -8.353 1.00 94.81 97 ARG A N 1
ATOM 736 C CA . ARG A 1 97 ? 18.045 -4.553 -7.566 1.00 94.81 97 ARG A CA 1
ATOM 737 C C . ARG A 1 97 ? 18.822 -4.758 -6.271 1.00 94.81 97 ARG A C 1
ATOM 739 O O . ARG A 1 97 ? 18.217 -5.089 -5.255 1.00 94.81 97 ARG A O 1
ATOM 746 N N . ARG A 1 98 ? 20.147 -4.585 -6.291 1.00 96.12 98 ARG A N 1
ATOM 747 C CA . ARG A 1 98 ? 20.972 -4.684 -5.077 1.00 96.12 98 ARG A CA 1
ATOM 748 C C . ARG A 1 98 ? 20.648 -3.563 -4.095 1.00 96.12 98 ARG A C 1
ATOM 750 O O . ARG A 1 98 ? 20.429 -3.855 -2.926 1.00 96.12 98 ARG A O 1
ATOM 757 N N . VAL A 1 99 ? 20.553 -2.326 -4.577 1.00 95.25 99 VAL A N 1
ATOM 758 C CA . VAL A 1 99 ? 20.203 -1.163 -3.747 1.00 95.25 99 VAL A CA 1
ATOM 759 C C . VAL A 1 99 ? 18.786 -1.292 -3.194 1.00 95.25 99 VAL A C 1
ATOM 761 O O . VAL A 1 99 ? 18.574 -1.026 -2.021 1.00 95.25 99 VAL A O 1
ATOM 764 N N . ALA A 1 100 ? 17.826 -1.767 -3.989 1.00 94.19 100 ALA A N 1
ATOM 765 C CA . ALA A 1 100 ? 16.458 -1.991 -3.530 1.00 94.19 100 ALA A CA 1
ATOM 766 C C . ALA A 1 100 ? 16.387 -3.036 -2.408 1.00 94.19 100 ALA A C 1
ATOM 768 O O . ALA A 1 10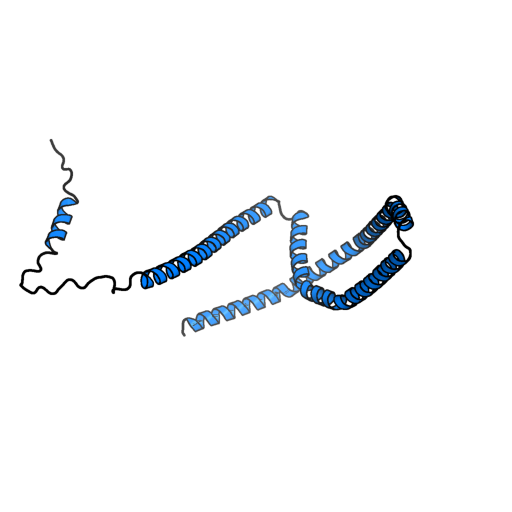0 ? 15.659 -2.833 -1.444 1.00 94.19 100 ALA A O 1
ATOM 769 N N . ARG A 1 101 ? 17.170 -4.122 -2.498 1.00 94.06 101 ARG A N 1
ATOM 770 C CA . ARG A 1 101 ? 17.287 -5.105 -1.406 1.00 94.06 101 ARG A CA 1
ATOM 771 C C . ARG A 1 101 ? 17.887 -4.474 -0.157 1.00 94.06 101 ARG A C 1
ATOM 773 O O . ARG A 1 101 ? 17.279 -4.547 0.893 1.00 94.06 101 ARG A O 1
ATOM 780 N N . GLN A 1 102 ? 19.002 -3.762 -0.297 1.00 94.62 102 GLN A N 1
ATOM 781 C CA . GLN A 1 102 ? 19.638 -3.071 0.828 1.00 94.62 102 GLN A CA 1
ATOM 782 C C . GLN A 1 102 ? 18.716 -2.027 1.474 1.00 94.62 102 GLN A C 1
ATOM 784 O O . GLN A 1 102 ? 18.697 -1.884 2.691 1.00 94.62 102 GLN A O 1
ATOM 789 N N . ALA A 1 103 ? 17.931 -1.308 0.672 1.00 92.62 103 ALA A N 1
ATOM 790 C CA . ALA A 1 103 ? 16.935 -0.366 1.163 1.00 92.62 103 ALA A CA 1
ATOM 791 C C . ALA A 1 103 ? 15.777 -1.084 1.868 1.00 92.62 103 ALA A C 1
ATOM 793 O O . ALA A 1 103 ? 15.304 -0.598 2.891 1.00 92.62 103 ALA A O 1
ATOM 794 N N . ALA A 1 104 ? 15.334 -2.239 1.365 1.00 91.75 104 ALA A N 1
ATOM 795 C CA . ALA A 1 104 ? 14.345 -3.072 2.044 1.00 91.75 104 ALA A CA 1
ATOM 796 C C . ALA A 1 104 ? 14.880 -3.561 3.399 1.00 91.75 104 ALA A C 1
ATOM 798 O O . ALA A 1 104 ? 14.226 -3.345 4.414 1.00 91.75 104 ALA A O 1
ATOM 799 N N . ASP A 1 105 ? 16.104 -4.087 3.433 1.00 94.06 105 ASP A N 1
ATOM 800 C CA . ASP A 1 105 ? 16.764 -4.545 4.661 1.00 94.06 105 ASP A CA 1
ATOM 801 C C . ASP A 1 105 ? 16.919 -3.390 5.672 1.00 94.06 105 ASP A C 1
ATOM 803 O O . ASP A 1 105 ? 16.667 -3.548 6.864 1.00 94.06 105 ASP A O 1
ATOM 807 N N . TYR A 1 106 ? 17.260 -2.185 5.199 1.00 92.06 106 TYR A N 1
ATOM 808 C CA . TYR A 1 106 ? 17.369 -0.990 6.043 1.00 92.06 106 TYR A CA 1
ATOM 809 C C . TYR A 1 106 ? 16.012 -0.466 6.539 1.00 92.06 106 TYR A C 1
ATOM 811 O O . TYR A 1 106 ? 15.906 0.085 7.636 1.00 92.06 106 TYR A O 1
ATOM 819 N N . THR A 1 107 ? 14.958 -0.599 5.733 1.00 90.88 107 THR A N 1
ATOM 820 C CA . THR A 1 107 ? 13.610 -0.125 6.087 1.00 90.88 107 THR A CA 1
ATOM 821 C C . THR A 1 107 ? 12.827 -1.131 6.918 1.00 90.88 107 THR A C 1
ATOM 823 O O . THR A 1 107 ? 11.910 -0.714 7.623 1.00 90.88 107 THR A O 1
ATOM 826 N N . GLN A 1 108 ? 13.217 -2.407 6.920 1.00 93.81 108 GLN A N 1
ATOM 827 C CA . GLN A 1 108 ? 12.593 -3.459 7.717 1.00 93.81 108 GLN A CA 1
ATOM 828 C C . GLN A 1 108 ? 12.401 -3.076 9.202 1.00 93.81 108 GLN A C 1
ATOM 830 O O . GLN A 1 108 ? 11.251 -3.069 9.644 1.00 93.81 108 GLN A O 1
ATOM 835 N N . PRO A 1 109 ? 13.425 -2.643 9.969 1.00 91.50 109 PRO A N 1
ATOM 836 C CA . PRO A 1 109 ? 13.236 -2.284 11.382 1.00 91.50 109 PRO A CA 1
ATOM 837 C C . PRO A 1 109 ? 12.343 -1.047 11.582 1.00 91.50 109 PRO A C 1
ATOM 839 O O . PRO A 1 109 ? 11.639 -0.915 12.587 1.00 91.50 109 PRO A O 1
ATOM 842 N N . ARG A 1 110 ? 12.330 -0.116 10.618 1.00 88.75 110 ARG A N 1
ATOM 843 C CA . ARG A 1 110 ? 11.413 1.037 10.638 1.00 88.75 110 ARG A CA 1
ATOM 844 C C . ARG A 1 110 ? 9.970 0.616 10.396 1.00 88.75 110 ARG A C 1
ATOM 846 O O . ARG A 1 110 ? 9.060 1.187 10.986 1.00 88.75 110 ARG A O 1
ATOM 853 N N . LEU A 1 111 ? 9.766 -0.378 9.540 1.00 89.69 111 LEU A N 1
ATOM 854 C CA . LEU A 1 111 ? 8.450 -0.938 9.290 1.00 89.69 111 LEU A CA 1
ATOM 855 C C . LEU A 1 111 ? 7.952 -1.698 10.521 1.00 89.69 111 LEU A C 1
ATOM 857 O O . LEU A 1 111 ? 6.825 -1.486 10.944 1.00 89.69 111 LEU A O 1
ATOM 861 N N . GLU A 1 112 ? 8.805 -2.520 11.133 1.00 90.00 112 GLU A N 1
ATOM 862 C CA . GLU A 1 112 ? 8.488 -3.263 12.357 1.00 90.00 112 GLU A CA 1
ATOM 863 C C . GLU A 1 112 ? 8.140 -2.321 13.516 1.00 90.00 112 GLU A C 1
ATOM 865 O O . GLU A 1 112 ? 7.123 -2.511 14.179 1.00 90.00 112 GLU A O 1
ATOM 870 N N . SER A 1 113 ? 8.914 -1.252 13.719 1.00 88.38 113 SER A N 1
ATOM 871 C CA . SER A 1 113 ? 8.600 -0.242 14.741 1.00 88.38 113 SER A CA 1
ATOM 872 C C . SER A 1 113 ? 7.327 0.551 14.434 1.00 88.38 113 SER A C 1
ATOM 874 O O . SER A 1 113 ? 6.531 0.796 15.340 1.00 88.38 113 SER A O 1
ATOM 876 N N . ALA A 1 114 ? 7.080 0.913 13.171 1.00 87.12 114 ALA A N 1
ATOM 877 C CA . ALA A 1 114 ? 5.832 1.561 12.769 1.00 87.12 114 ALA A CA 1
ATOM 878 C C . ALA A 1 114 ? 4.621 0.638 12.967 1.00 87.12 114 ALA A C 1
ATOM 880 O O . ALA A 1 114 ? 3.581 1.080 13.452 1.00 87.12 114 ALA A O 1
ATOM 881 N N . LEU A 1 115 ? 4.762 -0.649 12.647 1.00 84.94 115 LEU A N 1
ATOM 882 C CA . LEU A 1 115 ? 3.740 -1.662 12.892 1.00 84.94 115 LEU A CA 1
ATOM 883 C C . LEU A 1 115 ? 3.499 -1.857 14.388 1.00 84.94 115 LEU A C 1
ATOM 885 O O . LEU A 1 115 ? 2.342 -1.925 14.791 1.00 84.94 115 LEU A O 1
ATOM 889 N N . ALA A 1 116 ? 4.551 -1.886 15.210 1.00 85.69 116 ALA A N 1
ATOM 890 C CA . ALA A 1 116 ? 4.447 -1.959 16.666 1.00 85.69 116 ALA A CA 1
ATOM 891 C C . ALA A 1 116 ? 3.709 -0.740 17.246 1.00 85.69 116 ALA A C 1
ATOM 893 O O . ALA A 1 116 ? 2.807 -0.895 18.064 1.00 85.69 116 ALA A O 1
ATOM 894 N N . ALA A 1 117 ? 4.020 0.468 16.768 1.00 86.81 117 ALA A N 1
ATOM 895 C CA . ALA A 1 117 ? 3.313 1.690 17.156 1.00 86.81 117 ALA A CA 1
ATOM 896 C C . ALA A 1 117 ? 1.855 1.721 16.656 1.00 86.81 117 ALA A C 1
ATOM 898 O O . ALA A 1 117 ? 0.996 2.338 17.285 1.00 86.81 117 ALA A O 1
ATOM 899 N N . ALA A 1 118 ? 1.564 1.049 15.539 1.00 80.19 118 ALA A N 1
ATOM 900 C CA . ALA A 1 118 ? 0.225 0.943 14.972 1.00 80.19 118 ALA A CA 1
ATOM 901 C C . ALA A 1 118 ? -0.637 -0.160 15.611 1.00 80.19 118 ALA A C 1
ATOM 903 O O . ALA A 1 118 ? -1.856 -0.103 15.458 1.00 80.19 118 ALA A O 1
ATOM 904 N N . GLN A 1 119 ? -0.053 -1.119 16.346 1.00 81.38 119 GLN A N 1
ATOM 905 C CA . GLN A 1 119 ? -0.788 -2.181 17.056 1.00 81.38 119 GLN A CA 1
ATOM 906 C C . GLN A 1 119 ? -1.997 -1.655 17.853 1.00 81.38 119 GLN A C 1
ATOM 908 O O . GLN A 1 119 ? -3.102 -2.123 17.590 1.00 81.38 119 GLN A O 1
ATOM 913 N N . PRO A 1 120 ? -1.877 -0.648 18.744 1.00 75.56 120 PRO A N 1
ATOM 914 C CA . PRO A 1 120 ? -3.027 -0.170 19.519 1.00 75.56 120 PRO A CA 1
ATOM 915 C C . PRO A 1 120 ? -4.132 0.444 18.643 1.00 75.56 120 PRO A C 1
ATOM 917 O O . PRO A 1 120 ? -5.317 0.241 18.895 1.00 75.56 120 PRO A O 1
ATOM 920 N N . MET A 1 121 ? -3.769 1.151 17.568 1.00 74.88 121 MET A N 1
ATOM 921 C CA . MET A 1 121 ? -4.747 1.695 16.616 1.00 74.88 121 MET A CA 1
ATOM 922 C C . MET A 1 121 ? -5.440 0.581 15.823 1.00 74.88 121 MET A C 1
ATOM 924 O O . MET A 1 121 ? -6.637 0.671 15.545 1.00 74.88 121 MET A O 1
ATOM 928 N N . ALA A 1 122 ? -4.701 -0.472 15.472 1.00 73.19 122 ALA A N 1
ATOM 929 C CA . ALA A 1 122 ? -5.242 -1.651 14.815 1.00 73.19 122 ALA A CA 1
ATOM 930 C C . ALA A 1 122 ? -6.186 -2.427 15.745 1.00 73.19 122 ALA A C 1
ATOM 932 O O . ALA A 1 122 ? -7.240 -2.856 15.289 1.00 73.19 122 ALA A O 1
ATOM 933 N N . GLU A 1 123 ? -5.879 -2.535 17.041 1.00 72.06 123 GLU A N 1
ATOM 934 C CA . GLU A 1 123 ? -6.759 -3.139 18.053 1.00 72.06 123 GLU A CA 1
ATOM 935 C C . GLU A 1 123 ? -8.062 -2.335 18.235 1.00 72.06 123 GLU A C 1
ATOM 937 O O . GLU A 1 123 ? -9.163 -2.896 18.262 1.00 72.06 123 GLU A O 1
ATOM 942 N N . GLU A 1 124 ? -7.984 -1.002 18.272 1.00 70.69 124 GLU A N 1
ATOM 943 C CA . GLU A 1 124 ? -9.178 -0.150 18.297 1.00 70.69 124 GLU A CA 1
ATOM 944 C C . GLU A 1 124 ? -10.002 -0.245 17.003 1.00 70.69 124 GLU A C 1
ATOM 946 O O . GLU A 1 124 ? -11.234 -0.212 17.026 1.00 70.69 124 GLU A O 1
ATOM 951 N N . ALA A 1 125 ? -9.345 -0.346 15.849 1.00 74.75 125 ALA A N 1
ATOM 952 C CA . ALA A 1 125 ? -10.024 -0.535 14.573 1.00 74.75 125 ALA A CA 1
ATOM 953 C C . ALA A 1 125 ? -10.655 -1.932 14.477 1.00 74.75 125 ALA A C 1
ATOM 955 O O . ALA A 1 125 ? -11.774 -2.067 13.978 1.00 74.75 125 ALA A O 1
ATOM 956 N N . ALA A 1 126 ? -9.984 -2.961 14.992 1.00 72.06 126 ALA A N 1
ATOM 957 C CA . ALA A 1 126 ? -10.481 -4.328 15.063 1.00 72.06 126 ALA A CA 1
ATOM 958 C C . ALA A 1 126 ? -11.710 -4.423 15.975 1.00 72.06 126 ALA A C 1
ATOM 960 O O . ALA A 1 126 ? -12.721 -4.978 15.567 1.00 72.06 126 ALA A O 1
ATOM 961 N N . SER A 1 127 ? -11.694 -3.800 17.157 1.00 69.75 127 SER A N 1
ATOM 962 C CA . SER A 1 127 ? -12.865 -3.772 18.049 1.00 69.75 127 SER A CA 1
ATOM 963 C C . SER A 1 127 ? -14.042 -2.991 17.450 1.00 69.75 127 SER A C 1
ATOM 965 O O . SER A 1 127 ? -15.179 -3.471 17.462 1.00 69.75 127 SER A O 1
ATOM 967 N N . ARG A 1 128 ? -13.788 -1.824 16.837 1.00 75.06 128 ARG A N 1
ATOM 968 C CA . ARG A 1 128 ? -14.823 -1.044 16.129 1.00 75.06 128 ARG A CA 1
ATOM 969 C C . ARG A 1 128 ? -15.390 -1.795 14.920 1.00 75.06 128 ARG A C 1
ATOM 971 O O . ARG A 1 128 ? -16.595 -1.738 14.679 1.00 75.06 128 ARG A O 1
ATOM 978 N N . SER A 1 129 ? -14.550 -2.504 14.168 1.00 64.69 129 SER A N 1
ATOM 979 C CA . SER A 1 129 ? -14.977 -3.289 13.004 1.00 64.69 129 SER A CA 1
ATOM 980 C C . SER A 1 129 ? -15.661 -4.596 13.394 1.00 64.69 129 SER A C 1
ATOM 982 O O . SER A 1 129 ? -16.629 -4.963 12.740 1.00 64.69 129 SER A O 1
ATOM 984 N N . ALA A 1 130 ? -15.265 -5.248 14.488 1.00 67.38 130 ALA A N 1
ATOM 985 C CA . ALA A 1 130 ? -15.972 -6.394 15.053 1.00 67.38 130 ALA A CA 1
ATOM 986 C C . ALA A 1 130 ? -17.382 -6.000 15.514 1.00 67.38 130 ALA A C 1
ATOM 988 O O . ALA A 1 130 ? -18.345 -6.688 15.186 1.00 67.38 130 ALA A O 1
ATOM 989 N N . ALA A 1 131 ? -17.530 -4.846 16.176 1.00 64.19 131 ALA A N 1
ATOM 990 C CA . ALA A 1 131 ? -18.841 -4.294 16.519 1.00 64.19 131 ALA A CA 1
ATOM 991 C C . ALA A 1 131 ? -19.680 -3.970 15.267 1.00 64.19 131 ALA A C 1
ATOM 993 O O . ALA A 1 131 ? -20.876 -4.262 15.221 1.00 64.19 131 ALA A O 1
ATOM 994 N N . ALA A 1 132 ? -19.059 -3.420 14.218 1.00 68.06 132 ALA A N 1
ATOM 995 C CA . ALA A 1 132 ? -19.729 -3.166 12.942 1.00 68.06 132 ALA A CA 1
ATOM 996 C C . ALA A 1 132 ? -20.131 -4.464 12.217 1.00 68.06 132 ALA A C 1
ATOM 998 O O . ALA A 1 132 ? -21.220 -4.546 11.651 1.00 68.06 132 ALA A O 1
ATOM 999 N N . LEU A 1 133 ? -19.288 -5.496 12.261 1.00 59.50 133 LEU A N 1
ATOM 1000 C CA . LEU A 1 133 ? -19.567 -6.809 11.686 1.00 59.50 133 LEU A CA 1
ATOM 1001 C C . LEU A 1 133 ? -20.661 -7.539 12.469 1.00 59.50 133 LEU A C 1
ATOM 1003 O O . LEU A 1 133 ? -21.532 -8.133 11.844 1.00 59.50 133 LEU A O 1
ATOM 1007 N N . ALA A 1 134 ? -20.689 -7.442 13.800 1.00 61.41 134 ALA A N 1
ATOM 1008 C CA . ALA A 1 134 ? -21.783 -7.957 14.625 1.00 61.41 134 ALA A CA 1
ATOM 1009 C C . ALA A 1 134 ? -23.116 -7.254 14.308 1.00 61.41 134 ALA A C 1
ATOM 1011 O O . ALA A 1 134 ? -24.156 -7.907 14.194 1.00 61.41 134 ALA A O 1
ATOM 1012 N N . ALA A 1 135 ? -23.081 -5.939 14.062 1.00 60.62 135 ALA A N 1
ATOM 1013 C CA . ALA A 1 135 ? -24.246 -5.190 13.596 1.00 60.62 135 ALA A CA 1
ATOM 1014 C C . ALA A 1 135 ? -24.709 -5.643 12.197 1.00 60.62 135 ALA A C 1
ATOM 1016 O O . ALA A 1 135 ? -25.906 -5.820 11.979 1.00 60.62 135 ALA A O 1
ATOM 1017 N N . LEU A 1 136 ? -23.778 -5.901 11.270 1.00 57.12 136 LEU A N 1
ATOM 1018 C CA . LEU A 1 136 ? -24.074 -6.432 9.930 1.00 57.12 136 LEU A CA 1
ATOM 1019 C C . LEU A 1 136 ? -24.594 -7.878 9.955 1.00 57.12 136 LEU A C 1
ATOM 1021 O O . LEU A 1 136 ? -25.342 -8.272 9.063 1.00 57.12 136 LEU A O 1
ATOM 1025 N N . ARG A 1 137 ? -24.221 -8.669 10.968 1.00 61.84 137 ARG A N 1
ATOM 1026 C CA . ARG A 1 137 ? -24.575 -10.092 11.090 1.00 61.84 137 ARG A CA 1
ATOM 1027 C C . ARG A 1 137 ? -25.932 -10.349 11.761 1.00 61.84 137 ARG A C 1
ATOM 1029 O O . ARG A 1 137 ? -26.309 -11.507 11.907 1.00 61.84 137 ARG A O 1
ATOM 1036 N N . GLY A 1 138 ? -26.691 -9.301 12.101 1.00 57.47 138 GLY A N 1
ATOM 1037 C CA . GLY A 1 138 ? -28.130 -9.418 12.379 1.00 57.47 138 GLY A CA 1
ATOM 1038 C C . GLY A 1 138 ? -28.607 -9.084 13.795 1.00 57.47 138 GLY A C 1
ATOM 1039 O O . GLY A 1 138 ? -29.746 -9.408 14.111 1.00 57.47 138 GLY A O 1
ATOM 1040 N N . GLN A 1 139 ? -27.804 -8.428 14.641 1.00 53.91 139 GLN A N 1
ATOM 1041 C CA . GLN A 1 139 ? -28.237 -8.029 15.997 1.00 53.91 139 GLN A CA 1
ATOM 1042 C C . GLN A 1 139 ? -28.583 -6.541 16.161 1.00 53.91 139 GLN A C 1
ATOM 1044 O O . GLN A 1 139 ? -28.968 -6.125 17.250 1.00 53.91 139 GLN A O 1
ATOM 1049 N N . VAL A 1 140 ? -28.500 -5.731 15.100 1.00 51.00 140 VAL A N 1
ATOM 1050 C CA . VAL A 1 140 ? -28.962 -4.335 15.132 1.00 51.00 140 VAL A CA 1
ATOM 1051 C C . VAL A 1 140 ? -29.846 -4.085 13.925 1.00 51.00 140 VAL A C 1
ATOM 1053 O O . VAL A 1 140 ? -29.416 -4.156 12.774 1.00 51.00 140 VAL A O 1
ATOM 1056 N N . THR A 1 141 ? -31.113 -3.794 14.185 1.00 55.78 141 THR A N 1
ATOM 1057 C CA . THR A 1 141 ? -32.098 -3.530 13.139 1.00 55.78 141 THR A CA 1
ATOM 1058 C C . THR A 1 141 ? -31.660 -2.297 12.340 1.00 55.78 141 THR A C 1
ATOM 1060 O O . THR A 1 141 ? -31.292 -1.281 12.928 1.00 55.78 141 THR A O 1
ATOM 1063 N N . ALA A 1 142 ? -31.745 -2.313 11.003 1.00 55.62 142 ALA A N 1
ATOM 1064 C CA . ALA A 1 142 ? -31.312 -1.188 10.151 1.00 55.62 142 ALA A CA 1
ATOM 1065 C C . ALA A 1 142 ? -31.911 0.178 10.570 1.00 55.62 142 ALA A C 1
ATOM 1067 O O . ALA A 1 142 ? -31.274 1.224 10.429 1.00 55.62 142 ALA A O 1
ATOM 1068 N N . LYS A 1 143 ? -33.114 0.167 11.166 1.00 57.72 143 LYS A N 1
ATOM 1069 C CA . LYS A 1 143 ? -33.768 1.347 11.755 1.00 57.72 143 LYS A CA 1
ATOM 1070 C C . LYS A 1 143 ? -32.993 1.963 12.925 1.00 57.72 143 LYS A C 1
ATOM 1072 O O . LYS A 1 143 ? -32.992 3.184 13.053 1.00 57.72 143 LYS A O 1
ATOM 1077 N N . GLU A 1 144 ? -32.341 1.170 13.768 1.00 60.66 144 GLU A N 1
ATOM 1078 C CA . GLU A 1 144 ? -31.593 1.649 14.939 1.00 60.66 144 GLU A CA 1
ATOM 1079 C C . GLU A 1 144 ? -30.272 2.290 14.528 1.00 60.66 144 GLU A C 1
ATOM 1081 O O . GLU A 1 144 ? -29.955 3.389 14.991 1.00 60.66 144 GLU A O 1
ATOM 1086 N N . VAL A 1 145 ? -29.575 1.685 13.559 1.00 61.06 145 VAL A N 1
ATOM 1087 C CA . VAL A 1 145 ? -28.385 2.281 12.937 1.00 61.06 145 VAL A CA 1
ATOM 1088 C C . VAL A 1 145 ? -28.749 3.613 12.281 1.00 61.06 145 VAL A C 1
ATOM 1090 O O . VAL A 1 145 ? -28.096 4.626 12.527 1.00 61.06 145 VAL A O 1
ATOM 1093 N N . GLN A 1 146 ? -29.851 3.672 11.527 1.00 63.22 146 GLN A N 1
ATOM 1094 C CA . GLN A 1 146 ? -30.299 4.909 10.881 1.00 63.22 146 GLN A CA 1
ATOM 1095 C C . GLN A 1 146 ? -30.696 5.996 11.898 1.00 63.22 146 GLN A C 1
ATOM 1097 O O . GLN A 1 146 ? -30.469 7.187 11.663 1.00 63.22 146 GLN A O 1
ATOM 1102 N N . ARG A 1 147 ? -31.247 5.607 13.057 1.00 69.75 147 ARG A N 1
ATOM 1103 C CA . ARG A 1 147 ? -31.593 6.524 14.156 1.00 69.75 147 ARG A CA 1
ATOM 1104 C C . ARG A 1 147 ? -30.344 7.072 14.850 1.00 69.75 147 ARG A C 1
ATOM 1106 O O . ARG A 1 147 ? -30.300 8.269 15.143 1.00 69.75 147 ARG A O 1
ATOM 1113 N N . LEU A 1 148 ? -29.321 6.239 15.060 1.00 68.81 148 LEU A N 1
ATOM 1114 C CA . LEU A 1 148 ? -28.032 6.661 15.616 1.00 68.81 148 LEU A CA 1
ATOM 1115 C C . LEU A 1 148 ? -27.258 7.565 14.653 1.00 68.81 148 LEU A C 1
ATOM 1117 O O . LEU A 1 148 ? -26.783 8.625 15.063 1.00 68.81 148 LEU A O 1
ATOM 1121 N N . VAL A 1 149 ? -27.188 7.195 13.372 1.00 69.75 149 VAL A N 1
ATOM 1122 C CA . VAL A 1 149 ? -26.530 7.998 12.332 1.00 69.75 149 VAL A CA 1
ATOM 1123 C C . VAL A 1 149 ? -27.202 9.364 12.222 1.00 69.75 149 VAL A C 1
ATOM 1125 O O . VAL A 1 149 ? -26.517 10.378 12.313 1.00 69.75 149 VAL A O 1
ATOM 1128 N N . ARG A 1 150 ? -28.542 9.431 12.178 1.00 70.19 150 ARG A N 1
ATOM 1129 C CA . ARG A 1 150 ? -29.272 10.715 12.184 1.00 70.19 150 ARG A CA 1
ATOM 1130 C C . ARG A 1 150 ? -28.989 11.560 13.428 1.00 70.19 150 ARG A C 1
ATOM 1132 O O . ARG A 1 150 ? -28.932 12.785 13.333 1.00 70.19 150 ARG A O 1
ATOM 1139 N N . LYS A 1 151 ? -28.813 10.940 14.599 1.00 70.44 151 LYS A N 1
ATOM 1140 C CA . LYS A 1 151 ? -28.491 11.653 15.846 1.00 70.44 151 LYS A CA 1
ATOM 1141 C C . LYS A 1 151 ? -27.067 12.219 15.821 1.00 70.44 151 LYS A C 1
ATOM 1143 O O . LYS A 1 151 ? -26.864 13.369 16.216 1.00 70.44 151 LYS A O 1
ATOM 1148 N N . HIS A 1 152 ? -26.097 11.451 15.327 1.00 64.44 152 HIS A N 1
ATOM 1149 C CA . HIS A 1 152 ? -24.712 11.904 15.189 1.00 64.44 152 HIS A CA 1
ATOM 1150 C C . HIS A 1 152 ? -24.537 12.939 14.083 1.00 64.44 152 HIS A C 1
ATOM 1152 O O . HIS A 1 152 ? -23.822 13.916 14.284 1.00 64.44 152 HIS A O 1
ATOM 1158 N N . GLU A 1 153 ? -25.236 12.795 12.963 1.00 65.25 153 GLU A N 1
ATOM 1159 C CA . GLU A 1 153 ? -25.181 13.744 11.856 1.00 65.25 153 GLU A CA 1
ATOM 1160 C C . GLU A 1 153 ? -25.708 15.125 12.270 1.00 65.25 153 GLU A C 1
ATOM 1162 O O . GLU A 1 153 ? -25.087 16.145 11.968 1.00 65.25 153 GLU A O 1
ATOM 1167 N N . ARG A 1 154 ? -26.786 15.169 13.067 1.00 65.75 154 ARG A N 1
ATOM 1168 C CA . ARG A 1 154 ? -27.293 16.417 13.663 1.00 65.75 154 ARG A CA 1
ATOM 1169 C C . ARG A 1 154 ? -26.254 17.092 14.566 1.00 65.75 154 ARG A C 1
ATOM 1171 O O . ARG A 1 154 ? -26.052 18.299 14.461 1.00 65.75 154 ARG A O 1
ATOM 1178 N N . ARG A 1 155 ? -25.548 16.326 15.409 1.00 62.84 155 ARG A N 1
ATOM 1179 C CA . ARG A 1 155 ? -24.480 16.859 16.281 1.00 62.84 155 ARG A CA 1
ATOM 1180 C C . ARG A 1 155 ? -23.236 17.291 15.499 1.00 62.84 155 ARG A C 1
ATOM 1182 O O . ARG A 1 155 ? -22.644 18.320 15.812 1.00 62.84 155 ARG A O 1
ATOM 1189 N N . ALA A 1 156 ? -22.860 16.547 14.463 1.00 63.00 156 ALA A N 1
ATOM 1190 C CA . ALA A 1 156 ? -21.706 16.856 13.625 1.00 63.00 156 ALA A CA 1
ATOM 1191 C C . ALA A 1 156 ? -21.919 18.132 12.796 1.00 63.00 156 ALA A C 1
ATOM 1193 O O . ALA A 1 156 ? -20.992 18.930 12.661 1.00 63.00 156 ALA A O 1
ATOM 1194 N N . ARG A 1 157 ? -23.138 18.363 12.284 1.00 61.62 157 ARG A N 1
ATOM 1195 C CA . ARG A 1 157 ? -23.491 19.607 11.577 1.00 61.62 157 ARG A CA 1
ATOM 1196 C C . ARG A 1 157 ? -23.405 20.826 12.499 1.00 61.62 157 ARG A C 1
ATOM 1198 O O . ARG A 1 157 ? -22.786 21.815 12.117 1.00 61.62 157 ARG A O 1
ATOM 1205 N N . ALA A 1 158 ? -23.925 20.726 13.725 1.00 65.12 158 ALA A N 1
ATOM 1206 C CA . ALA A 1 158 ? -23.817 21.798 14.718 1.00 65.12 158 ALA A CA 1
ATOM 1207 C C . ALA A 1 158 ? -22.350 22.119 15.063 1.00 65.12 158 ALA A C 1
ATOM 1209 O O . ALA A 1 158 ? -21.956 23.281 15.060 1.00 65.12 158 ALA A O 1
ATOM 1210 N N . GLY A 1 159 ? -21.513 21.094 15.268 1.00 66.62 159 GLY A N 1
ATOM 1211 C CA . GLY A 1 159 ? -20.088 21.284 15.558 1.00 66.62 159 GLY A CA 1
ATOM 1212 C C . GLY A 1 159 ? -19.291 21.912 14.406 1.00 66.62 159 GLY A C 1
ATOM 1213 O O . GLY A 1 159 ? -18.375 22.693 14.654 1.00 66.62 159 GLY A O 1
ATOM 1214 N N . ARG A 1 160 ? -19.635 21.613 13.144 1.00 71.12 160 ARG A N 1
ATOM 1215 C CA . ARG A 1 160 ? -18.989 22.240 11.974 1.00 71.12 160 ARG A CA 1
ATOM 1216 C C . ARG A 1 160 ? -19.389 23.701 11.802 1.00 71.12 160 ARG A C 1
ATOM 1218 O O . ARG A 1 160 ? -18.517 24.514 11.521 1.00 71.12 160 ARG A O 1
ATOM 1225 N N . LEU A 1 161 ? -20.664 24.035 12.009 1.00 76.25 161 LEU A N 1
ATOM 1226 C CA . LEU A 1 161 ? -21.137 25.423 11.966 1.00 76.25 161 LEU A CA 1
ATOM 1227 C C . LEU A 1 161 ? -20.448 26.276 13.033 1.00 76.25 161 LEU A C 1
ATOM 1229 O O . LEU A 1 161 ? -19.947 27.351 12.727 1.00 76.25 161 LEU A O 1
ATOM 1233 N N . LEU A 1 162 ? -20.338 25.757 14.257 1.00 79.94 162 LEU A N 1
ATOM 1234 C CA . LEU A 1 162 ? -19.676 26.452 15.362 1.00 79.94 162 LEU A CA 1
ATOM 1235 C C . LEU A 1 162 ? -18.185 26.696 15.075 1.00 79.94 162 LEU A C 1
ATOM 1237 O O . LEU A 1 162 ? -17.685 27.795 15.295 1.00 79.94 162 LEU A O 1
ATOM 1241 N N . LYS A 1 163 ? -17.488 25.703 14.502 1.00 77.50 163 LYS A N 1
ATOM 1242 C CA . LYS A 1 163 ? -16.101 25.871 14.034 1.00 77.50 163 LYS A CA 1
ATOM 1243 C C . LYS A 1 163 ? -15.988 26.900 12.907 1.00 77.50 163 LYS A C 1
ATOM 1245 O O . LYS A 1 163 ? -15.066 27.705 12.929 1.00 77.50 163 LYS A O 1
ATOM 1250 N N . GLY A 1 164 ? -16.919 26.892 11.952 1.00 81.69 164 GLY A N 1
ATOM 1251 C CA . GLY A 1 164 ? -16.955 27.867 10.859 1.00 81.69 164 GLY A CA 1
ATOM 1252 C C . GLY A 1 164 ? -17.134 29.299 11.364 1.00 81.69 164 GLY A C 1
ATOM 1253 O O . GLY A 1 164 ? -16.373 30.179 10.975 1.00 81.69 164 GLY A O 1
ATOM 1254 N N . ILE A 1 165 ? -18.072 29.512 12.293 1.00 87.50 165 ILE A N 1
ATOM 1255 C CA . ILE A 1 165 ? -18.308 30.817 12.928 1.00 87.50 165 ILE A CA 1
ATOM 1256 C C . ILE A 1 165 ? -17.072 31.274 13.709 1.00 87.50 165 ILE A C 1
ATOM 1258 O O . ILE A 1 165 ? -16.684 32.433 13.603 1.00 87.50 165 ILE A O 1
ATOM 1262 N N . ALA A 1 166 ? -16.413 30.374 14.445 1.00 87.12 166 ALA A N 1
ATOM 1263 C CA . ALA A 1 166 ? -15.202 30.713 15.188 1.00 87.12 166 ALA A CA 1
ATOM 1264 C C . ALA A 1 166 ? -14.061 31.176 14.265 1.00 87.12 166 ALA A C 1
ATOM 1266 O O . ALA A 1 166 ? -13.421 32.186 14.544 1.00 87.12 166 ALA A O 1
ATOM 1267 N N . VAL A 1 167 ? -13.833 30.477 13.147 1.00 91.19 167 VAL A N 1
ATOM 1268 C CA . VAL A 1 167 ? -12.809 30.867 12.163 1.00 91.19 167 VAL A CA 1
ATOM 1269 C C . VAL A 1 167 ? -13.172 32.193 11.496 1.00 91.19 167 VAL A C 1
ATOM 1271 O O . VAL A 1 167 ? -12.321 33.074 11.404 1.00 91.19 167 VAL A O 1
ATOM 1274 N N . ALA A 1 168 ? -14.430 32.370 11.085 1.00 90.00 168 ALA A N 1
ATOM 1275 C CA . ALA A 1 168 ? -14.894 33.614 10.476 1.00 90.00 168 ALA A CA 1
ATOM 1276 C C . ALA A 1 168 ? -14.749 34.810 11.431 1.00 90.00 168 ALA A C 1
ATOM 1278 O O . ALA A 1 168 ? -14.277 35.864 11.016 1.00 90.00 168 ALA A O 1
ATOM 1279 N N . GLY A 1 169 ? -15.080 34.634 12.714 1.00 90.44 169 GLY A N 1
ATOM 1280 C CA . GLY A 1 169 ? -14.895 35.662 13.738 1.00 90.44 169 GLY A CA 1
ATOM 1281 C C . GLY A 1 169 ? -13.426 36.029 13.953 1.00 90.44 169 GLY A C 1
ATOM 1282 O O . GLY A 1 169 ? -13.105 37.204 14.094 1.00 90.44 169 GLY A O 1
ATOM 1283 N N . LEU A 1 170 ? -12.522 35.046 13.911 1.00 91.31 170 LEU A N 1
ATOM 1284 C CA . LEU A 1 170 ? -11.083 35.280 14.054 1.00 91.31 170 LEU A CA 1
ATOM 1285 C C . LEU A 1 170 ? -10.523 36.061 12.853 1.00 91.31 170 LEU A C 1
ATOM 1287 O O . LEU A 1 170 ? -9.785 37.026 13.035 1.00 91.31 170 LEU A O 1
ATOM 1291 N N . VAL A 1 171 ? -10.934 35.699 11.633 1.00 92.25 171 VAL A N 1
ATOM 1292 C CA . VAL A 1 171 ? -10.546 36.412 10.403 1.00 92.25 171 VAL A CA 1
ATOM 1293 C C . VAL A 1 171 ? -11.109 37.833 10.387 1.00 92.25 171 VAL A C 1
ATOM 1295 O O . VAL A 1 171 ? -10.367 38.777 10.126 1.00 92.25 171 VAL A O 1
ATOM 1298 N N . ALA A 1 172 ? -12.393 38.003 10.710 1.00 89.69 172 ALA A N 1
ATOM 1299 C CA . ALA A 1 172 ? -13.029 39.316 10.768 1.00 89.69 172 ALA A CA 1
ATOM 1300 C C . ALA A 1 172 ? -12.390 40.210 11.843 1.00 89.69 172 ALA A C 1
ATOM 1302 O O . ALA A 1 172 ? -12.121 41.381 11.586 1.00 89.69 172 ALA A O 1
ATOM 1303 N N . GLY A 1 173 ? -12.079 39.653 13.018 1.00 89.75 173 GLY A N 1
ATOM 1304 C CA . GLY A 1 173 ? -11.385 40.368 14.089 1.00 89.75 173 GLY A CA 1
ATOM 1305 C C . GLY A 1 173 ? -9.972 40.801 13.693 1.00 89.75 173 GLY A C 1
ATOM 1306 O O . GLY A 1 173 ? -9.594 41.945 13.937 1.00 89.75 173 GLY A O 1
ATOM 1307 N N . ALA A 1 174 ? -9.211 39.927 13.027 1.00 86.38 174 ALA A N 1
ATOM 1308 C CA . ALA A 1 174 ? -7.875 40.257 12.530 1.00 86.38 174 ALA A CA 1
ATOM 1309 C C . ALA A 1 174 ? -7.914 41.345 11.442 1.00 86.38 174 ALA A C 1
ATOM 1311 O O . ALA A 1 174 ? -7.124 42.286 11.488 1.00 86.38 174 ALA A O 1
ATOM 1312 N N . ALA A 1 175 ? -8.865 41.257 10.506 1.00 89.12 175 ALA A N 1
ATOM 1313 C CA . ALA A 1 175 ? -9.065 42.270 9.473 1.00 89.12 175 ALA A CA 1
ATOM 1314 C C . ALA A 1 175 ? -9.464 43.630 10.072 1.00 89.12 175 ALA A C 1
ATOM 1316 O O . ALA A 1 175 ? -8.923 44.657 9.669 1.00 89.12 175 ALA A O 1
ATOM 1317 N N . TYR A 1 176 ? -10.350 43.643 11.075 1.00 91.19 176 TYR A N 1
ATOM 1318 C CA . TYR A 1 176 ? -10.757 44.872 11.758 1.00 91.19 176 TYR A CA 1
ATOM 1319 C C . TYR A 1 176 ? -9.606 45.509 12.544 1.00 91.19 176 TYR A C 1
ATOM 1321 O O . TYR A 1 176 ? -9.429 46.722 12.493 1.00 91.19 176 TYR A O 1
ATOM 1329 N N . ALA A 1 177 ? -8.787 44.708 13.231 1.00 87.94 177 ALA A N 1
ATOM 1330 C CA . ALA A 1 177 ? -7.616 45.211 13.946 1.00 87.94 177 ALA A CA 1
ATOM 1331 C C . ALA A 1 177 ? -6.572 45.810 12.990 1.00 87.94 177 ALA A C 1
ATOM 1333 O O . ALA A 1 177 ? -6.038 46.881 13.269 1.00 87.94 177 ALA A O 1
ATOM 1334 N N . ALA A 1 178 ? -6.325 45.162 11.846 1.00 88.00 178 ALA A N 1
ATOM 1335 C CA . ALA A 1 178 ? -5.428 45.680 10.815 1.00 88.00 178 ALA A CA 1
ATOM 1336 C C . ALA A 1 178 ? -5.960 46.980 10.188 1.00 88.00 178 ALA A C 1
ATOM 1338 O O . ALA A 1 178 ? -5.196 47.924 10.000 1.00 88.00 178 ALA A O 1
ATOM 1339 N N . TRP A 1 179 ? -7.269 47.056 9.920 1.00 82.69 179 TRP A N 1
ATOM 1340 C CA . TRP A 1 179 ? -7.904 48.264 9.389 1.00 82.69 179 TRP A CA 1
ATOM 1341 C C . TRP A 1 179 ? -7.891 49.414 10.399 1.00 82.69 179 TRP A C 1
ATOM 1343 O O . TRP A 1 179 ? -7.513 50.523 10.047 1.00 82.69 179 TRP A O 1
ATOM 1353 N N . LYS A 1 180 ? -8.213 49.149 11.670 1.00 84.12 180 LYS A N 1
ATOM 1354 C CA . LYS A 1 180 ? -8.178 50.163 12.733 1.00 84.12 180 LYS A CA 1
ATOM 1355 C C . LYS A 1 180 ? -6.755 50.659 13.005 1.00 84.12 180 LYS A C 1
ATOM 1357 O O . LYS A 1 180 ? -6.566 51.841 13.263 1.00 84.12 180 LYS A O 1
ATOM 1362 N N . TRP A 1 181 ? -5.757 49.776 12.933 1.00 81.31 181 TRP A N 1
ATOM 1363 C CA . TRP A 1 181 ? -4.347 50.168 13.012 1.00 81.31 181 TRP A CA 1
ATOM 1364 C C . TRP A 1 181 ? -3.944 51.062 11.833 1.00 81.31 181 TRP A C 1
ATOM 1366 O O . TRP A 1 181 ? -3.285 52.076 12.033 1.00 81.31 181 TRP A O 1
ATOM 1376 N N . TRP A 1 182 ? -4.395 50.732 10.621 1.00 73.69 182 TRP A N 1
ATOM 1377 C CA . TRP A 1 182 ? -4.160 51.550 9.432 1.00 73.69 182 TRP A CA 1
ATOM 1378 C C . TRP A 1 182 ? -4.850 52.920 9.501 1.00 73.69 182 TRP A C 1
ATOM 1380 O O . TRP A 1 182 ? -4.242 53.924 9.138 1.00 73.69 182 TRP A O 1
ATOM 1390 N N . ASP A 1 183 ? -6.091 52.974 9.985 1.00 75.50 183 ASP A N 1
ATOM 1391 C CA . ASP A 1 183 ? -6.874 54.205 10.154 1.00 75.50 183 ASP A CA 1
ATOM 1392 C C . ASP A 1 183 ? -6.204 55.162 11.152 1.00 75.50 183 ASP A C 1
ATOM 1394 O O . ASP A 1 183 ? -6.002 56.340 10.858 1.00 75.50 183 ASP A O 1
ATOM 1398 N N . GLN A 1 184 ? -5.704 54.616 12.267 1.00 65.19 184 GLN A N 1
ATOM 1399 C CA . GLN A 1 184 ? -4.912 55.365 13.246 1.00 65.19 184 GLN A CA 1
ATOM 1400 C C . GLN A 1 184 ? -3.599 55.917 12.657 1.00 65.19 184 GLN A C 1
ATOM 1402 O O . GLN A 1 184 ? -3.102 56.945 13.112 1.00 65.19 184 GLN A O 1
ATOM 1407 N N . GLN A 1 185 ? -3.035 55.250 11.646 1.00 63.12 185 GLN A N 1
ATOM 1408 C CA . GLN A 1 185 ? -1.839 55.705 10.935 1.00 63.12 185 GLN A CA 1
ATOM 1409 C C . GLN A 1 185 ? -2.152 56.682 9.782 1.00 63.12 185 GLN A C 1
ATOM 1411 O O . GLN A 1 185 ? -1.254 57.406 9.355 1.00 63.12 185 GLN A O 1
ATOM 1416 N N . SER A 1 186 ? -3.390 56.698 9.269 1.00 59.16 186 SER A N 1
ATOM 1417 C CA . SER A 1 186 ? -3.784 57.424 8.046 1.00 59.16 186 SER A CA 1
ATOM 1418 C C . SER A 1 186 ? -4.451 58.777 8.296 1.00 59.16 186 SER A C 1
ATOM 1420 O O . SER A 1 186 ? -4.434 59.608 7.395 1.00 59.16 186 SER A O 1
ATOM 1422 N N . ASN A 1 187 ? -4.961 59.035 9.504 1.00 53.09 187 ASN A N 1
ATOM 1423 C CA . ASN A 1 187 ? -5.370 60.371 9.950 1.00 53.09 187 ASN A CA 1
ATOM 1424 C C . ASN A 1 187 ? -4.618 60.764 11.222 1.00 53.09 187 ASN A C 1
ATOM 1426 O O . ASN A 1 187 ? -5.164 60.666 12.321 1.00 53.09 187 ASN A O 1
ATOM 1430 N N . PRO A 1 188 ? -3.355 61.195 11.130 1.00 53.22 188 PRO A N 1
ATOM 1431 C CA . PRO A 1 188 ? -2.714 61.799 12.274 1.00 53.22 188 PRO A CA 1
ATOM 1432 C C . PRO A 1 188 ? -3.069 63.299 12.235 1.00 53.22 188 PRO A C 1
ATOM 1434 O O . PRO A 1 188 ? -3.079 63.914 11.169 1.00 53.22 188 PRO A O 1
ATOM 1437 N N . ASP A 1 189 ? -3.424 63.862 13.394 1.00 59.09 189 ASP A N 1
ATOM 1438 C CA . ASP A 1 189 ? -3.999 65.208 13.625 1.00 59.09 189 ASP A CA 1
ATOM 1439 C C . ASP A 1 189 ? -3.120 66.407 13.169 1.00 59.09 189 ASP A C 1
ATOM 1441 O O . ASP A 1 189 ? -3.267 67.529 13.643 1.00 59.09 189 ASP A O 1
ATOM 1445 N N . TRP A 1 190 ? -2.188 66.197 12.239 1.00 63.56 190 TRP A N 1
ATOM 1446 C CA . TRP A 1 190 ? -1.406 67.217 11.532 1.00 63.56 190 TRP A CA 1
ATOM 1447 C C . TRP A 1 190 ? -2.023 67.640 10.189 1.00 63.56 190 TRP A C 1
ATOM 1449 O O . TRP A 1 190 ? -1.473 68.531 9.546 1.00 63.56 190 TRP A O 1
ATOM 1459 N N . LEU A 1 191 ? -3.142 67.036 9.759 1.00 55.78 191 LEU A N 1
ATOM 1460 C CA . LEU A 1 191 ? -3.8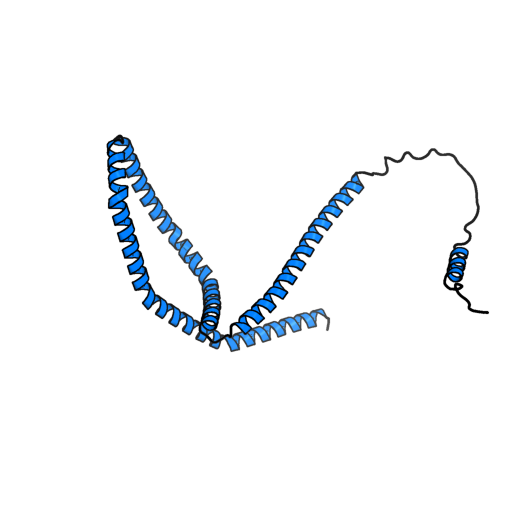90 67.438 8.554 1.00 55.78 191 LEU A CA 1
ATOM 1461 C C . LEU A 1 191 ? -5.127 68.309 8.848 1.00 55.78 191 LEU A C 1
ATOM 1463 O O . LEU A 1 191 ? -6.034 68.404 8.024 1.00 55.78 191 LEU A O 1
ATOM 1467 N N . VAL A 1 192 ? -5.162 68.953 10.016 1.00 57.94 192 VAL A N 1
ATOM 1468 C CA . VAL A 1 192 ? -6.085 70.053 10.306 1.00 57.94 192 VAL A CA 1
ATOM 1469 C C . VAL A 1 192 ? -5.234 71.273 10.622 1.00 57.94 192 VAL A C 1
ATOM 1471 O O . VAL A 1 192 ? -4.535 71.319 11.633 1.00 57.94 192 VAL A O 1
ATOM 1474 N N . GLU A 1 193 ? -5.257 72.250 9.718 1.00 60.50 193 GLU A N 1
ATOM 1475 C CA . GLU A 1 193 ? -4.727 73.582 9.985 1.00 60.50 193 GLU A CA 1
ATOM 1476 C C . GLU A 1 193 ? -5.387 74.132 11.262 1.00 60.50 193 GLU A C 1
ATOM 1478 O O . GLU A 1 193 ? -6.617 74.096 11.363 1.00 60.50 193 GLU A O 1
ATOM 1483 N N . PRO A 1 194 ? -4.621 74.645 12.244 1.00 56.03 194 PRO A N 1
ATOM 1484 C CA . PRO A 1 194 ? -5.210 75.394 13.343 1.00 56.03 194 PRO A CA 1
ATOM 1485 C C . PRO A 1 194 ? -5.939 76.608 12.745 1.00 56.03 194 PRO A C 1
ATOM 1487 O O . PRO A 1 194 ? -5.280 77.437 12.108 1.00 56.03 194 PRO A O 1
ATOM 1490 N N . PRO A 1 195 ? -7.270 76.750 12.900 1.00 58.19 195 PRO A N 1
ATOM 1491 C CA . PRO A 1 195 ? -7.927 77.980 12.495 1.00 58.19 195 PRO A CA 1
ATOM 1492 C C . PRO A 1 195 ? -7.302 79.145 13.268 1.00 58.19 195 PRO A C 1
ATOM 1494 O O . PRO A 1 195 ? -7.103 79.079 14.484 1.00 58.19 195 PRO A O 1
ATOM 1497 N N . ALA A 1 196 ? -6.932 80.179 12.514 1.00 43.59 196 ALA A N 1
ATOM 1498 C CA . ALA A 1 196 ? -6.245 81.372 12.977 1.00 43.59 196 ALA A CA 1
ATOM 1499 C C . ALA A 1 196 ? -6.912 81.986 14.216 1.00 43.59 196 ALA A C 1
ATOM 1501 O O . ALA A 1 196 ? -8.135 82.091 14.301 1.00 43.59 196 ALA A O 1
ATOM 1502 N N . ALA A 1 197 ? -6.083 82.433 15.160 1.00 44.12 197 ALA A N 1
ATOM 1503 C CA . ALA A 1 197 ? -6.510 83.201 16.316 1.00 44.12 197 ALA A CA 1
ATOM 1504 C C . ALA A 1 197 ? -7.317 84.433 15.874 1.00 44.12 197 ALA A C 1
ATOM 1506 O O . ALA A 1 197 ? -6.801 85.334 15.213 1.00 44.12 197 ALA A O 1
ATOM 1507 N N . THR A 1 198 ? -8.590 84.488 16.251 1.00 42.09 198 THR A N 1
ATOM 1508 C CA . THR A 1 198 ? -9.349 85.737 16.326 1.00 42.09 198 THR A CA 1
ATOM 1509 C C . THR A 1 198 ? -10.211 85.674 17.583 1.00 42.09 198 THR A C 1
ATOM 1511 O O . THR A 1 198 ? -11.232 84.998 17.645 1.00 42.09 198 THR A O 1
ATOM 1514 N N . GLU A 1 199 ? -9.696 86.315 18.625 1.00 32.41 199 GLU A N 1
ATOM 1515 C CA . GLU A 1 199 ? -10.341 86.639 19.900 1.00 32.41 199 GLU A CA 1
ATOM 1516 C C . GLU A 1 199 ? -11.545 87.606 19.695 1.00 32.41 199 GLU A C 1
ATOM 1518 O O . GLU A 1 199 ? -11.684 88.161 18.604 1.00 32.41 199 GLU A O 1
ATOM 1523 N N . PRO A 1 200 ? -12.280 88.047 20.741 1.00 46.62 200 PRO A N 1
ATOM 1524 C CA . PRO A 1 200 ? -12.932 87.317 21.841 1.00 46.62 200 PRO A CA 1
ATOM 1525 C C . PRO A 1 200 ? -14.380 87.817 22.144 1.00 46.62 200 PRO A C 1
ATOM 1527 O O . 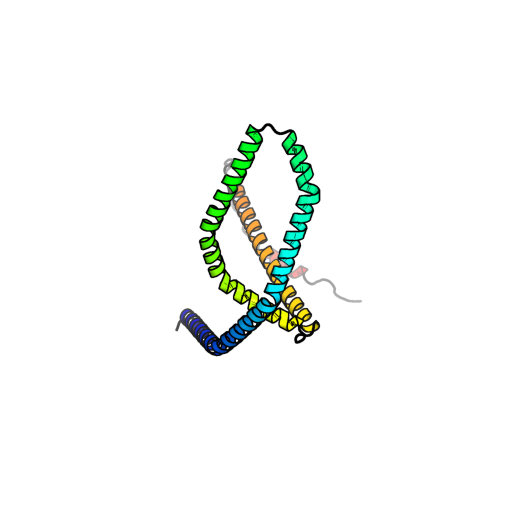PRO A 1 200 ? -14.800 88.882 21.697 1.00 46.62 200 PRO A O 1
ATOM 1530 N N . GLY A 1 201 ? -15.098 87.103 23.029 1.00 34.78 201 GLY A N 1
ATOM 1531 C CA . GLY A 1 201 ? -16.286 87.580 23.771 1.00 34.78 201 GLY A CA 1
ATOM 1532 C C . GLY A 1 201 ? -17.575 86.807 23.459 1.00 34.78 201 GLY A C 1
ATOM 1533 O O . GLY A 1 201 ? -17.785 86.403 22.329 1.00 34.78 201 GLY A O 1
ATOM 1534 N N . ARG A 1 202 ? -18.527 86.570 24.358 1.00 33.03 202 ARG A N 1
ATOM 1535 C CA . ARG A 1 202 ? -18.680 86.713 25.810 1.00 33.03 202 ARG A CA 1
ATOM 1536 C C . ARG A 1 202 ? -20.039 86.048 26.116 1.00 33.03 202 ARG A C 1
ATOM 1538 O O . ARG A 1 202 ? -20.969 86.251 25.348 1.00 33.03 202 ARG A O 1
ATOM 1545 N N . ASP A 1 203 ? -20.100 85.263 27.188 1.00 35.44 203 ASP A N 1
ATOM 1546 C CA . ASP A 1 203 ? -21.257 84.910 28.032 1.00 35.44 203 ASP A CA 1
ATOM 1547 C C . ASP A 1 203 ? -22.674 84.851 27.407 1.00 35.44 203 ASP A C 1
ATOM 1549 O O . ASP A 1 203 ? -23.247 85.894 27.114 1.00 35.44 203 ASP A O 1
ATOM 1553 N N . ALA A 1 204 ? -23.287 83.658 27.349 1.00 38.81 204 ALA A N 1
ATOM 1554 C CA . ALA A 1 204 ? -24.703 83.399 27.700 1.00 38.81 204 ALA A CA 1
ATOM 1555 C C . ALA A 1 204 ? -25.051 81.921 27.431 1.00 38.81 204 ALA A C 1
ATOM 1557 O O . ALA A 1 204 ? -25.041 81.448 26.301 1.00 38.81 204 ALA A O 1
ATOM 1558 N N . GLU A 1 205 ? -25.195 81.145 28.502 1.00 43.72 205 GLU A N 1
ATOM 1559 C CA . GLU A 1 205 ? -26.466 80.511 28.890 1.00 43.72 205 GLU A CA 1
ATOM 1560 C C . GLU A 1 205 ? -26.621 79.066 28.411 1.00 43.72 205 GLU A C 1
ATOM 1562 O O . GLU A 1 205 ? -27.222 78.725 27.400 1.00 43.72 205 GLU A O 1
ATOM 1567 N N . SER A 1 206 ? -26.109 78.189 29.266 1.00 38.25 206 SER A N 1
ATOM 1568 C CA . SER A 1 206 ? -26.754 76.934 29.622 1.00 38.25 206 SER A CA 1
ATOM 1569 C C . SER A 1 206 ? -28.222 77.162 30.014 1.00 38.25 206 SER A C 1
ATOM 1571 O O . SER A 1 206 ? -28.485 77.692 31.094 1.00 38.25 206 SER A O 1
ATOM 1573 N N . ALA A 1 207 ? -29.162 76.716 29.181 1.00 40.81 207 ALA A N 1
ATOM 1574 C CA . ALA A 1 207 ? -30.559 76.537 29.558 1.00 40.81 207 ALA A CA 1
ATOM 1575 C C . ALA A 1 207 ? -31.191 75.344 28.817 1.00 40.81 207 ALA A C 1
ATOM 1577 O O . ALA A 1 207 ? -30.922 75.104 27.644 1.00 40.81 207 ALA A O 1
ATOM 1578 N N . SER A 1 208 ? -32.023 74.622 29.569 1.00 43.47 208 SER A N 1
ATOM 1579 C CA . SER A 1 208 ? -33.064 73.672 29.153 1.00 43.47 208 SER A CA 1
ATOM 1580 C C . SER A 1 208 ? -32.660 72.398 28.395 1.00 43.47 208 SER A C 1
ATOM 1582 O O . SER A 1 208 ? -32.996 72.217 27.230 1.00 43.47 208 SER A O 1
ATOM 1584 N N . PHE A 1 209 ? -32.084 71.433 29.119 1.00 49.41 209 PHE A N 1
ATOM 1585 C CA . PHE A 1 209 ? -32.318 70.006 28.828 1.00 49.41 209 PHE A CA 1
ATOM 1586 C C . PHE A 1 209 ? -33.636 69.483 29.450 1.00 49.41 209 PHE A C 1
ATOM 1588 O O . PHE A 1 209 ? -34.007 68.339 29.204 1.00 49.41 209 PHE A O 1
ATOM 1595 N N . ASP A 1 210 ? -34.367 70.311 30.211 1.00 57.91 210 ASP A N 1
ATOM 1596 C CA . ASP A 1 210 ? -35.641 69.931 30.847 1.00 57.91 210 ASP A CA 1
ATOM 1597 C C . ASP A 1 210 ? -36.885 70.123 29.948 1.00 57.91 210 ASP A C 1
ATOM 1599 O O . ASP A 1 210 ? -37.867 69.404 30.119 1.00 57.91 210 ASP A O 1
ATOM 1603 N N . ASP A 1 211 ? -36.859 71.012 28.945 1.00 59.62 211 ASP A N 1
ATOM 1604 C CA . ASP A 1 211 ? -38.038 71.262 28.087 1.00 59.62 211 ASP A CA 1
ATOM 1605 C C . ASP A 1 211 ? -38.274 70.165 27.032 1.00 59.62 211 ASP A C 1
ATOM 1607 O O . ASP A 1 211 ? -39.414 69.874 26.664 1.00 59.62 211 ASP A O 1
ATOM 1611 N N . GLU A 1 212 ? -37.217 69.498 26.560 1.00 59.19 212 GLU A N 1
ATOM 1612 C CA . GLU A 1 212 ? -37.350 68.475 25.513 1.00 59.19 212 GLU A CA 1
ATOM 1613 C C . GLU A 1 212 ? -37.946 67.160 26.056 1.00 59.19 212 GLU A C 1
ATOM 1615 O O . GLU A 1 212 ? -38.632 66.434 25.331 1.00 59.19 212 GLU A O 1
ATOM 1620 N N . LEU A 1 213 ? -37.758 66.871 27.353 1.00 58.31 213 LEU A N 1
ATOM 1621 C CA . LEU A 1 213 ? -38.337 65.685 27.991 1.00 58.31 213 LEU A CA 1
ATOM 1622 C C . LEU A 1 213 ? -39.851 65.846 28.234 1.00 58.31 213 LEU A C 1
ATOM 1624 O O . LEU A 1 213 ? -40.601 64.888 28.049 1.00 58.31 213 LEU A O 1
ATOM 1628 N N . ALA A 1 214 ? -40.314 67.059 28.559 1.00 61.31 214 ALA A N 1
ATOM 1629 C CA . ALA A 1 214 ? -41.733 67.365 28.769 1.00 61.31 214 ALA A CA 1
ATOM 1630 C C . ALA A 1 214 ? -42.541 67.414 27.456 1.00 61.31 214 ALA A C 1
ATOM 1632 O O . ALA A 1 214 ? -43.719 67.048 27.429 1.00 61.31 214 ALA A O 1
ATOM 1633 N N . ALA A 1 215 ? -41.917 67.811 26.342 1.00 64.50 215 ALA A N 1
ATOM 1634 C CA . ALA A 1 215 ? -42.568 67.797 25.032 1.00 64.50 215 ALA A CA 1
ATOM 1635 C C . ALA A 1 215 ? -42.861 66.366 24.540 1.00 64.50 215 ALA A C 1
ATOM 1637 O O . ALA A 1 215 ? -43.898 66.118 23.923 1.00 64.50 215 ALA A O 1
ATOM 1638 N N . LYS A 1 216 ? -41.990 65.399 24.861 1.00 62.56 216 LYS A N 1
ATOM 1639 C CA . LYS A 1 216 ? -42.127 64.021 24.368 1.00 62.56 216 LYS A CA 1
ATOM 1640 C C . LYS A 1 216 ? -43.149 63.165 25.121 1.00 62.56 216 LYS A C 1
ATOM 1642 O O . LYS A 1 216 ? -43.687 62.235 24.525 1.00 62.56 216 LYS A O 1
ATOM 1647 N N . GLU A 1 217 ? -43.455 63.468 26.385 1.00 60.59 217 GLU A N 1
ATOM 1648 C CA . GLU A 1 217 ? -44.525 62.763 27.114 1.00 60.59 217 GLU A CA 1
ATOM 1649 C C . GLU A 1 217 ? -45.934 63.157 26.634 1.00 60.59 217 GLU A C 1
ATOM 1651 O O . GLU A 1 217 ? -46.848 62.336 26.697 1.00 60.59 217 GLU A O 1
ATOM 1656 N N . ASN A 1 218 ? -46.112 64.353 26.060 1.00 59.84 218 ASN A N 1
ATOM 1657 C CA . ASN A 1 218 ? -47.421 64.826 25.594 1.00 59.84 218 ASN A CA 1
ATOM 1658 C C . ASN A 1 218 ? -47.815 64.328 24.186 1.00 59.84 218 ASN A C 1
ATOM 1660 O O . ASN A 1 218 ? -49.006 64.233 23.887 1.00 59.84 218 ASN A O 1
ATOM 1664 N N . GLU A 1 219 ? -46.864 63.949 23.325 1.00 61.84 219 GLU A N 1
ATOM 1665 C CA . GLU A 1 219 ? -47.176 63.422 21.980 1.00 61.84 219 GLU A CA 1
ATOM 1666 C C . GLU A 1 219 ? -47.552 61.926 21.964 1.00 61.84 219 GLU A C 1
ATOM 1668 O O . GLU A 1 219 ? -48.102 61.431 20.980 1.00 61.84 219 GLU A O 1
ATOM 1673 N N . ALA A 1 220 ? -47.309 61.181 23.047 1.00 61.81 220 ALA A N 1
ATOM 1674 C CA . ALA A 1 220 ? -47.397 59.719 23.049 1.00 61.81 220 ALA A CA 1
ATOM 1675 C C . ALA A 1 220 ? -48.798 59.111 23.289 1.00 61.81 220 ALA A C 1
ATOM 1677 O O . ALA A 1 220 ? -48.897 57.889 23.398 1.00 61.81 220 ALA A O 1
ATOM 1678 N N . GLY A 1 221 ? -49.897 59.874 23.357 1.00 44.56 221 GLY A N 1
ATOM 1679 C CA . GLY A 1 221 ? -51.185 59.222 23.666 1.00 44.56 221 GLY A CA 1
ATOM 1680 C C . GLY A 1 221 ? -52.489 59.960 23.401 1.00 44.56 221 GLY A C 1
ATOM 1681 O O . GLY A 1 221 ? -53.534 59.315 23.408 1.00 44.56 221 GLY A O 1
ATOM 1682 N N . SER A 1 222 ? -52.469 61.258 23.095 1.00 50.00 222 SER A N 1
ATOM 1683 C CA . SER A 1 222 ? -53.680 62.018 22.744 1.00 50.00 222 SER A CA 1
ATOM 1684 C C . SER A 1 222 ? -54.120 61.808 21.282 1.00 50.00 222 SER A C 1
ATOM 1686 O O . SER A 1 222 ? -54.480 62.762 20.593 1.00 50.00 222 SER A O 1
ATOM 1688 N N . ASN A 1 223 ? -54.105 60.566 20.789 1.00 48.16 223 ASN A N 1
ATOM 1689 C CA . ASN A 1 223 ? -54.663 60.228 19.480 1.00 48.16 223 ASN A CA 1
ATOM 1690 C C . ASN A 1 223 ? -55.870 59.290 19.641 1.00 48.16 223 ASN A C 1
ATOM 1692 O O . ASN A 1 223 ? -55.710 58.074 19.741 1.00 48.16 223 ASN A O 1
ATOM 1696 N N . GLY A 1 224 ? -57.074 59.874 19.641 1.00 40.97 224 GLY A N 1
ATOM 1697 C CA . GLY A 1 224 ? -58.317 59.177 19.286 1.00 40.97 224 GLY A CA 1
ATOM 1698 C C . GLY A 1 224 ? -59.383 59.070 20.378 1.00 40.97 224 GLY A C 1
ATOM 1699 O O . GLY A 1 224 ? -59.699 57.969 20.820 1.00 40.97 224 GLY A O 1
ATOM 1700 N N . GLU A 1 225 ? -59.980 60.199 20.762 1.00 41.78 225 GLU A N 1
ATOM 1701 C CA . GLU A 1 225 ? -61.290 60.243 21.428 1.00 41.78 225 GLU A CA 1
ATOM 1702 C C . GLU A 1 225 ? -62.438 59.756 20.508 1.00 41.78 225 GLU A C 1
ATOM 1704 O O . GLU A 1 225 ? -62.365 59.918 19.285 1.00 41.78 225 GLU A O 1
ATOM 1709 N N . PRO A 1 226 ? -63.532 59.216 21.082 1.00 42.81 226 PRO A N 1
ATOM 1710 C CA . PRO A 1 226 ? -64.817 59.001 20.420 1.00 42.81 226 PRO A CA 1
ATOM 1711 C C . PRO A 1 226 ? -65.792 60.181 20.628 1.00 42.81 226 PRO A C 1
ATOM 1713 O O . PRO A 1 226 ? -65.669 60.906 21.611 1.00 42.81 226 PRO A O 1
ATOM 1716 N N . GLN A 1 227 ? -66.823 60.244 19.768 1.00 37.94 227 GLN A N 1
ATOM 1717 C CA . GLN A 1 227 ? -68.221 60.700 19.986 1.00 37.94 227 GLN A CA 1
ATOM 1718 C C . GLN A 1 227 ? -68.728 61.687 18.922 1.00 37.94 227 GLN A C 1
ATOM 1720 O O . GLN A 1 227 ? -68.240 62.808 18.835 1.00 37.94 227 GLN A O 1
ATOM 1725 N N . VAL A 1 228 ? -69.765 61.276 18.176 1.00 39.47 228 VAL A N 1
ATOM 1726 C CA . VAL A 1 228 ? -71.159 61.739 18.366 1.00 39.47 228 VAL A CA 1
ATOM 1727 C C . VAL A 1 228 ? -72.085 60.543 18.160 1.00 39.47 228 VAL A C 1
ATOM 1729 O O . VAL A 1 228 ? -71.803 59.756 17.227 1.00 39.47 228 VAL A O 1
#

pLDDT: mean 75.66, std 16.79, range [32.41, 96.12]